Protein 1AIR (pdb70)

Radius of gyration: 19.48 Å; Cα contacts (8 Å, |Δi|>4): 1116; chains: 1; bounding box: 58×46×43 Å

CATH classification: 2.160.20.10

Organism: Dickeya chrysanthemi (NCBI:txid556)

B-factor: mean 21.38, std 13.11, range [2.0, 148.05]

Nearest PDB structures (foldseek):
  1o8f-assembly1_A  TM=1.002E+00  e=3.120E-57  Dickeya chrysanthemi
  2ewe-assembly1_A  TM=1.000E+00  e=2.600E-56  Dickeya chrysanthemi
  2qx3-assembly2_B  TM=9.113E-01  e=4.179E-24  Xanthomonas campestris pv. campestris
  7xks-assembly1_A  TM=8.767E-01  e=2.267E-16  Shouchella clausii
  3vmw-assembly1_A  TM=7.782E-01  e=3.990E-16  Bacillus sp. N16-5

Sequence (352 aa):
ATDTGGYAATAGGNVTGAVSKTATSMQDIVNIIDAARLDANGKKVKGGAYPLVITYTGNEDSLINAAAANICGQWSKDPRGVEIKEFTKGITIIGANGSSANFGIWIKKSSDVVVQNMRIGYLPGGAKDGDMIRVDDSPNVWVDHNELFAANHECDGTPDNDTTFESAVDIKGASNTVTVSYNYIHGVKKVGLDGSSSSDTGRNITYHHNYYNDVNARLPLQRGGLVHAYNNLYTNITGSGLNVRQNGQALIENNWFEKAINPVTSRYDGKNFGTWVLKGNNITKPADFSTYSITWTADTKPYVNADSWTSTGTFPTVAYNYSPVSAQCVKDKLPGYAGVGKNLATLTSTAC

Secondary structure (DSSP, 8-state):
--B-SSS-B--TT-STT-EEEEESSHHHHHHHHHHTTB-TTS-B-TB-SS-EEEEE----HHHHHHHHTSGGGSTTSPP-EEEEESB-S-EEEEEPTT--BSSEEEEES--SEEEES-EEES-S-GGGT--SEEEES--SEEEES-EEE--S---TT-GGG--SS--SEEEESS--EEEEES-EEEEEEE--EESSSTT----EEEEES-EEEEEEE-S-EEESSEEEEES-EEEEESS-SEEEETT-EEEEES-EEEEEESSEEE-SSSSS--EEEEES-S--STHHHHHHTEE----SS--EE-TT----S------S---PPPHHHHHHHGGGTSSSSSTT----GGG-

Structure (mmCIF, N/CA/C/O backbone):
data_1AIR
#
_entry.id   1AIR
#
_cell.length_a   72.000
_cell.length_b   83.000
_cell.length_c   95.000
_cell.angle_alpha   90.00
_cell.angle_beta   90.00
_cell.angle_gamma   90.00
#
_symmetry.space_group_name_H-M   'P 21 21 21'
#
loop_
_entity.id
_entity.type
_entity.pdbx_description
1 polymer 'PECTATE LYASE C'
2 non-polymer 'SULFATE ION'
3 water water
#
loop_
_atom_site.group_PDB
_atom_site.id
_atom_site.type_symbol
_atom_site.label_atom_id
_atom_site.label_alt_id
_atom_site.label_comp_id
_atom_site.label_asym_id
_atom_site.label_entity_id
_atom_site.label_seq_id
_atom_site.pdbx_PDB_ins_code
_atom_site.Cartn_x
_atom_site.Cartn_y
_atom_site.Cartn_z
_atom_site.occupancy
_atom_site.B_iso_or_equiv
_atom_site.auth_seq_id
_atom_site.auth_comp_id
_atom_site.auth_asym_id
_atom_site.auth_atom_id
_atom_site.pdbx_PDB_model_num
ATOM 1 N N . ALA A 1 1 ? 19.978 42.327 -26.223 1.00 73.15 1 ALA A N 1
ATOM 2 C CA . ALA A 1 1 ? 18.826 42.331 -25.276 1.00 70.68 1 ALA A CA 1
ATOM 3 C C . ALA A 1 1 ? 19.265 41.657 -23.977 1.00 67.48 1 ALA A C 1
ATOM 4 O O . ALA A 1 1 ? 20.162 40.811 -23.989 1.00 70.13 1 ALA A O 1
ATOM 9 N N . THR A 1 2 ? 18.666 42.063 -22.865 1.00 59.81 2 THR A N 1
ATOM 10 C CA . THR A 1 2 ? 18.998 41.492 -21.571 1.00 53.15 2 THR A CA 1
ATOM 11 C C . THR A 1 2 ? 17.886 40.571 -21.072 1.00 49.62 2 THR A C 1
ATOM 12 O O . THR A 1 2 ? 17.971 40.016 -19.977 1.00 49.24 2 THR A O 1
ATOM 18 N N . ASP A 1 3 ? 16.845 40.406 -21.881 1.00 46.65 3 ASP A N 1
ATOM 19 C CA . ASP A 1 3 ? 15.722 39.566 -21.506 1.00 41.86 3 ASP A CA 1
ATOM 20 C C . ASP A 1 3 ? 16.055 38.082 -21.598 1.00 34.91 3 ASP A C 1
ATOM 21 O O . ASP A 1 3 ? 16.378 37.560 -22.662 1.00 33.93 3 ASP A O 1
ATOM 27 N N . THR A 1 4 ? 15.936 37.403 -20.468 1.00 26.97 4 THR A N 1
ATOM 28 C CA . THR A 1 4 ? 16.215 35.986 -20.400 1.00 21.71 4 THR A CA 1
ATOM 29 C C . THR A 1 4 ? 14.942 35.182 -20.147 1.00 21.13 4 THR A C 1
ATOM 30 O O . THR A 1 4 ? 14.971 33.961 -20.182 1.00 22.17 4 THR A O 1
ATOM 36 N N . GLY A 1 5 ? 13.824 35.872 -19.923 1.00 21.40 5 GLY A N 1
ATOM 37 C CA . GLY A 1 5 ? 12.565 35.204 -19.631 1.00 16.48 5 GLY A CA 1
ATOM 38 C C . GLY A 1 5 ? 12.509 34.871 -18.145 1.00 19.27 5 GLY A C 1
ATOM 39 O O . GLY A 1 5 ? 11.664 34.098 -17.694 1.00 17.70 5 GLY A O 1
ATOM 41 N N . GLY A 1 6 ? 13.400 35.485 -17.370 1.00 12.09 6 GLY A N 1
ATOM 42 C CA . GLY A 1 6 ? 13.444 35.213 -15.952 1.00 12.78 6 GLY A CA 1
ATOM 43 C C . GLY A 1 6 ? 14.103 36.351 -15.218 1.00 15.50 6 GLY A C 1
ATOM 44 O O . GLY A 1 6 ? 14.348 37.408 -15.806 1.00 18.36 6 GLY A O 1
ATOM 46 N N . TYR A 1 7 ? 14.397 36.137 -13.940 1.00 14.34 7 TYR A N 1
ATOM 47 C CA . TYR A 1 7 ? 15.008 37.161 -13.107 1.00 13.11 7 TYR A CA 1
ATOM 48 C C . TYR A 1 7 ? 16.357 37.687 -13.573 1.00 14.94 7 TYR A C 1
ATOM 49 O O . TYR A 1 7 ? 16.670 38.850 -13.329 1.00 18.21 7 TYR A O 1
ATOM 60 N N . ALA A 1 8 ? 17.175 36.847 -14.199 1.00 13.06 8 ALA A N 1
ATOM 61 C CA . ALA A 1 8 ? 18.467 37.309 -14.677 1.00 15.23 8 ALA A CA 1
ATOM 62 C C . ALA A 1 8 ? 18.286 38.235 -15.871 1.00 18.36 8 ALA A C 1
ATOM 63 O O . ALA A 1 8 ? 17.590 37.908 -16.828 1.00 19.57 8 ALA A O 1
ATOM 66 N N . ALA A 1 9 ? 18.902 39.403 -15.804 1.00 21.36 9 ALA A N 1
ATOM 67 C CA . ALA A 1 9 ? 18.842 40.359 -16.899 1.00 23.70 9 ALA A CA 1
ATOM 68 C C . ALA A 1 9 ? 20.276 40.542 -17.391 1.00 23.76 9 ALA A C 1
ATOM 69 O O . ALA A 1 9 ? 21.020 41.366 -16.850 1.00 22.87 9 ALA A O 1
ATOM 72 N N . THR A 1 10 ? 20.666 39.790 -18.418 1.00 22.75 10 THR A N 1
ATOM 73 C CA . THR A 1 10 ? 22.027 39.887 -18.913 1.00 20.82 10 THR A CA 1
ATOM 74 C C . THR A 1 10 ? 22.197 39.482 -20.362 1.00 20.06 10 THR A C 1
ATOM 75 O O . THR A 1 10 ? 21.403 38.724 -20.914 1.00 25.01 10 THR A O 1
ATOM 81 N N . ALA A 1 11 ? 23.214 40.054 -20.986 1.00 17.88 11 ALA A N 1
ATOM 82 C CA . ALA A 1 11 ? 23.569 39.729 -22.360 1.00 20.42 11 ALA A CA 1
ATOM 83 C C . ALA A 1 11 ? 24.930 39.019 -22.306 1.00 19.74 11 ALA A C 1
ATOM 84 O O . ALA A 1 11 ? 25.487 38.625 -23.332 1.00 21.66 11 ALA A O 1
ATOM 87 N N . GLY A 1 12 ? 25.461 38.862 -21.097 1.00 20.25 12 GLY A N 1
ATOM 88 C CA . GLY A 1 12 ? 26.738 38.199 -20.929 1.00 22.56 12 GLY A CA 1
ATOM 89 C C . GLY A 1 12 ? 27.840 38.963 -21.620 1.00 21.71 12 GLY A C 1
ATOM 90 O O . GLY A 1 12 ? 28.045 40.136 -21.331 1.00 20.27 12 GLY A O 1
ATOM 92 N N . GLY A 1 13 ? 28.522 38.306 -22.549 1.00 21.70 13 GLY A N 1
ATOM 93 C CA . GLY A 1 13 ? 29.603 38.946 -23.268 1.00 25.06 13 GLY A CA 1
ATOM 94 C C . GLY A 1 13 ? 29.199 39.562 -24.593 1.00 29.67 13 GLY A C 1
ATOM 95 O O . GLY A 1 13 ? 30.047 40.143 -25.275 1.00 27.58 13 GLY A O 1
ATOM 97 N N . ASN A 1 14 ? 27.929 39.423 -24.979 1.00 30.95 14 ASN A N 1
ATOM 98 C CA . ASN A 1 14 ? 27.451 39.997 -26.242 1.00 35.69 14 ASN A CA 1
ATOM 99 C C . ASN A 1 14 ? 27.113 41.458 -26.065 1.00 35.53 14 ASN A C 1
ATOM 100 O O . ASN A 1 14 ? 25.953 41.865 -26.156 1.00 38.72 14 ASN A O 1
ATOM 108 N N . VAL A 1 15 ? 28.142 42.241 -25.778 1.00 35.99 15 VAL A N 1
ATOM 109 C CA . VAL A 1 15 ? 27.989 43.662 -25.564 1.00 34.80 15 VAL A CA 1
ATOM 110 C C . VAL A 1 15 ? 28.916 44.417 -26.510 1.00 38.69 15 VAL A C 1
ATOM 111 O O . VAL A 1 15 ? 29.529 43.825 -27.406 1.00 33.22 15 VAL A O 1
ATOM 116 N N . THR A 1 16 ? 28.967 45.733 -26.338 1.00 42.84 16 THR A N 1
ATOM 117 C CA . THR A 1 16 ? 29.816 46.596 -27.148 1.00 47.65 16 THR A CA 1
ATOM 118 C C . THR A 1 16 ? 31.283 46.414 -26.741 1.00 44.97 16 THR A C 1
ATOM 119 O O . THR A 1 16 ? 31.624 46.468 -25.554 1.00 46.23 16 THR A O 1
ATOM 125 N N . GLY A 1 17 ? 32.139 46.168 -27.725 1.00 41.03 17 GLY A N 1
ATOM 126 C CA . GLY A 1 17 ? 33.550 45.992 -27.441 1.00 37.59 17 GLY A CA 1
ATOM 127 C C . GLY A 1 17 ? 33.920 44.580 -27.051 1.00 36.02 17 GLY A C 1
ATOM 128 O O . GLY A 1 17 ? 35.024 44.341 -26.583 1.00 40.37 17 GLY A O 1
ATOM 130 N N . ALA A 1 18 ? 33.008 43.638 -27.251 1.00 32.43 18 ALA A N 1
ATOM 131 C CA . ALA A 1 18 ? 33.273 42.254 -26.901 1.00 29.12 18 ALA A CA 1
ATOM 132 C C . ALA A 1 18 ? 34.320 41.686 -27.831 1.00 30.33 18 ALA A C 1
ATOM 133 O O . ALA A 1 18 ? 34.370 42.037 -29.009 1.00 35.52 18 ALA A O 1
ATOM 136 N N . VAL A 1 19 ? 35.172 40.826 -27.295 1.00 28.00 19 VAL A N 1
ATOM 137 C CA . VAL A 1 19 ? 36.204 40.191 -28.086 1.00 23.21 19 VAL A CA 1
ATOM 138 C C . VAL A 1 19 ? 35.776 38.746 -28.185 1.00 23.47 19 VAL A C 1
ATOM 139 O O . VAL A 1 19 ? 35.440 38.134 -27.174 1.00 29.74 19 VAL A O 1
ATOM 144 N N . SER A 1 20 ? 35.735 38.215 -29.399 1.00 23.06 20 SER A N 1
ATOM 145 C CA . SER A 1 20 ? 35.352 36.825 -29.609 1.00 25.96 20 SER A CA 1
ATOM 146 C C . SER A 1 20 ? 36.601 35.977 -29.741 1.00 26.45 20 SER A C 1
ATOM 147 O O . SER A 1 20 ? 37.547 36.367 -30.426 1.00 29.97 20 SER A O 1
ATOM 152 N N . LYS A 1 21 ? 36.610 34.826 -29.084 1.00 23.80 21 LYS A N 1
ATOM 153 C CA . LYS A 1 21 ? 37.745 33.922 -29.154 1.00 21.60 21 LYS A CA 1
ATOM 154 C C . LYS A 1 21 ? 37.174 32.528 -29.319 1.00 22.44 21 LYS A C 1
ATOM 155 O O . LYS A 1 21 ? 36.019 32.289 -28.968 1.00 24.65 21 LYS A O 1
ATOM 165 N N . THR A 1 22 ? 37.968 31.621 -29.872 1.00 20.02 22 THR A N 1
ATOM 166 C CA . THR A 1 22 ? 37.549 30.240 -30.050 1.00 23.34 22 THR A CA 1
ATOM 167 C C . THR A 1 22 ? 38.396 29.363 -29.142 1.00 24.03 22 THR A C 1
ATOM 168 O O . THR A 1 22 ? 39.616 29.503 -29.095 1.00 28.69 22 THR A O 1
ATOM 174 N N . ALA A 1 23 ? 37.742 28.494 -28.388 1.00 21.37 23 ALA A N 1
ATOM 175 C CA . ALA A 1 23 ? 38.428 27.607 -27.476 1.00 21.53 23 ALA A CA 1
ATOM 176 C C . ALA A 1 23 ? 38.255 26.226 -28.046 1.00 21.70 23 ALA A C 1
ATOM 177 O O . ALA A 1 23 ? 37.147 25.853 -28.406 1.00 29.10 23 ALA A O 1
ATOM 180 N N . THR A 1 24 ? 39.340 25.472 -28.160 1.00 22.81 24 THR A N 1
ATOM 181 C CA . THR A 1 24 ? 39.267 24.113 -28.700 1.00 24.05 24 THR A CA 1
ATOM 182 C C . THR A 1 24 ? 39.422 23.080 -27.597 1.00 22.00 24 THR A C 1
ATOM 183 O O . THR A 1 24 ? 39.398 21.876 -27.851 1.00 26.11 24 THR A O 1
ATOM 189 N N . SER A 1 25 ? 39.603 23.554 -26.372 1.00 19.57 25 SER A N 1
ATOM 190 C CA . SER A 1 25 ? 39.780 22.659 -25.252 1.00 18.84 25 SER A CA 1
ATOM 191 C C . SER A 1 25 ? 39.518 23.416 -23.961 1.00 19.26 25 SER A C 1
ATOM 192 O O . SER A 1 25 ? 39.397 24.648 -23.960 1.00 20.21 25 SER A O 1
ATOM 197 N N . MET A 1 26 ? 39.472 22.678 -22.858 1.00 15.19 26 MET A N 1
ATOM 198 C CA . MET A 1 26 ? 39.242 23.269 -21.561 1.00 16.47 26 MET A CA 1
ATOM 199 C C . MET A 1 26 ? 40.370 24.251 -21.262 1.00 19.99 26 MET A C 1
ATOM 200 O O . MET A 1 26 ? 40.128 25.381 -20.813 1.00 23.78 26 MET A O 1
ATOM 206 N N . GLN A 1 27 ? 41.600 23.849 -21.574 1.00 22.67 27 GLN A N 1
ATOM 207 C CA . GLN A 1 27 ? 42.756 24.707 -21.312 1.00 22.28 27 GLN A CA 1
ATOM 208 C C . GLN A 1 27 ? 42.706 26.029 -22.072 1.00 15.82 27 GLN A C 1
ATOM 209 O O . GLN A 1 27 ? 43.082 27.067 -21.540 1.00 14.92 27 GLN A O 1
ATOM 218 N N . ASP A 1 28 ? 42.229 25.991 -23.311 1.00 15.22 28 ASP A N 1
ATOM 219 C CA . ASP A 1 28 ? 42.103 27.204 -24.098 1.00 17.03 28 ASP A CA 1
ATOM 220 C C . ASP A 1 28 ? 41.182 28.167 -23.378 1.00 18.08 28 ASP A C 1
ATOM 221 O O . ASP A 1 28 ? 41.486 29.352 -23.296 1.00 18.74 28 ASP A O 1
ATOM 227 N N . ILE A 1 29 ? 40.084 27.654 -22.819 1.00 15.91 29 ILE A N 1
ATOM 228 C CA . ILE A 1 29 ? 39.132 28.510 -22.105 1.00 17.91 29 ILE A CA 1
ATOM 229 C C . ILE A 1 29 ? 39.816 29.172 -20.923 1.00 16.86 29 ILE A C 1
ATOM 230 O O . ILE A 1 29 ? 39.619 30.363 -20.672 1.00 15.98 29 ILE A O 1
ATOM 236 N N . VAL A 1 30 ? 40.610 28.391 -20.194 1.00 17.19 30 VAL A N 1
ATOM 237 C CA . VAL A 1 30 ? 41.329 28.919 -19.040 1.00 15.42 30 VAL A CA 1
ATOM 238 C C . VAL A 1 30 ? 42.264 30.038 -19.473 1.00 17.03 30 VAL A C 1
ATOM 239 O O . VAL A 1 30 ? 42.272 31.117 -18.879 1.00 17.59 30 VAL A O 1
ATOM 244 N N . ASN A 1 31 ? 43.021 29.792 -20.536 1.00 18.50 31 ASN A N 1
ATOM 245 C CA . ASN A 1 31 ? 43.977 30.778 -21.033 1.00 21.78 31 ASN A CA 1
ATOM 246 C C . ASN A 1 31 ? 43.304 32.037 -21.574 1.00 20.90 31 ASN A C 1
ATOM 247 O O . ASN A 1 31 ? 43.776 33.153 -21.330 1.00 20.59 31 ASN A O 1
ATOM 255 N N . ILE A 1 32 ? 42.188 31.861 -22.277 1.00 18.96 32 ILE A N 1
ATOM 256 C CA . ILE A 1 32 ? 41.446 32.992 -22.840 1.00 20.22 32 ILE A CA 1
ATOM 257 C C . ILE A 1 32 ? 40.956 33.958 -21.757 1.00 17.67 32 ILE A C 1
ATOM 258 O O . ILE A 1 32 ? 41.127 35.169 -21.871 1.00 19.30 32 ILE A O 1
ATOM 264 N N . ILE A 1 33 ? 40.385 33.411 -20.690 1.00 20.57 33 ILE A N 1
ATOM 265 C CA . ILE A 1 33 ? 39.884 34.221 -19.580 1.00 20.53 33 ILE A C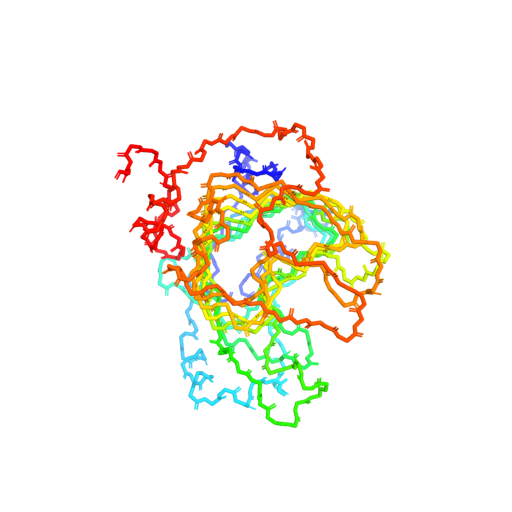A 1
ATOM 266 C C . ILE A 1 33 ? 41.034 34.940 -18.875 1.00 22.39 33 ILE A C 1
ATOM 267 O O . ILE A 1 33 ? 40.902 36.098 -18.474 1.00 23.67 33 ILE A O 1
ATOM 273 N N . ASP A 1 34 ? 42.158 34.250 -18.718 1.00 23.39 34 ASP A N 1
ATOM 274 C CA . ASP A 1 34 ? 43.326 34.841 -18.076 1.00 26.19 34 ASP A CA 1
ATOM 275 C C . ASP A 1 34 ? 43.800 36.057 -18.868 1.00 23.54 34 ASP A C 1
ATOM 276 O O . ASP A 1 34 ? 44.027 37.138 -18.315 1.00 22.09 34 ASP A O 1
ATOM 282 N N . ALA A 1 35 ? 43.935 35.874 -20.172 1.00 16.97 35 ALA A N 1
ATOM 283 C CA . ALA A 1 35 ? 44.370 36.952 -21.027 1.00 20.19 35 ALA A CA 1
ATOM 284 C C . ALA A 1 35 ? 43.376 38.106 -20.969 1.00 22.32 35 ALA A C 1
ATOM 285 O O . ALA A 1 35 ? 43.779 39.270 -20.966 1.00 25.75 35 ALA A O 1
ATOM 288 N N . ALA A 1 36 ? 42.087 37.784 -20.840 1.00 22.08 36 ALA A N 1
ATOM 289 C CA . ALA A 1 36 ? 41.034 38.800 -20.811 1.00 15.63 36 ALA A CA 1
ATOM 290 C C . ALA A 1 36 ? 41.076 39.693 -19.588 1.00 16.16 36 ALA A C 1
ATOM 291 O O . ALA A 1 36 ? 40.274 40.614 -19.450 1.00 18.50 36 ALA A O 1
ATOM 294 N N . ARG A 1 37 ? 42.023 39.445 -18.701 1.00 16.31 37 ARG A N 1
ATOM 295 C CA . ARG A 1 37 ? 42.146 40.259 -17.508 1.00 20.41 37 ARG A CA 1
ATOM 296 C C . ARG A 1 37 ? 43.195 41.351 -17.664 1.00 22.30 37 ARG A C 1
ATOM 297 O O . ARG A 1 37 ? 43.261 42.267 -16.844 1.00 25.14 37 ARG A O 1
ATOM 311 N N . LEU A 1 38 ? 43.974 41.284 -18.736 1.00 21.89 38 LEU A N 1
ATOM 312 C CA . LEU A 1 38 ? 45.057 42.238 -18.964 1.00 22.31 38 LEU A CA 1
ATOM 313 C C . LEU A 1 38 ? 44.722 43.438 -19.844 1.00 20.56 38 LEU A C 1
ATOM 314 O O . LEU A 1 38 ? 44.171 43.279 -20.934 1.00 21.85 38 LEU A O 1
ATOM 320 N N . ASP A 1 39 ? 45.076 44.636 -19.385 1.00 20.04 39 ASP A N 1
ATOM 321 C CA . ASP A 1 39 ? 44.827 45.833 -20.168 1.00 20.47 39 ASP A CA 1
ATOM 322 C C . ASP A 1 39 ? 45.868 45.967 -21.287 1.00 24.35 39 ASP A C 1
ATOM 323 O O . ASP A 1 39 ? 46.715 45.088 -21.446 1.00 24.61 39 ASP A O 1
ATOM 329 N N . ALA A 1 40 ? 45.851 47.082 -22.017 1.00 24.07 40 ALA A N 1
ATOM 330 C CA . ALA A 1 40 ? 46.800 47.285 -23.112 1.00 24.83 40 ALA A CA 1
ATOM 331 C C . ALA A 1 40 ? 48.265 47.238 -22.674 1.00 26.70 40 ALA A C 1
ATOM 332 O O . ALA A 1 40 ? 49.113 46.800 -23.432 1.00 30.83 40 ALA A O 1
ATOM 335 N N . ASN A 1 41 ? 48.551 47.621 -21.435 1.00 29.49 41 ASN A N 1
ATOM 336 C CA . ASN A 1 41 ? 49.926 47.616 -20.939 1.00 31.45 41 ASN A CA 1
ATOM 337 C C . ASN A 1 41 ? 50.330 46.340 -20.194 1.00 33.61 41 ASN A C 1
ATOM 338 O O . ASN A 1 41 ? 51.346 46.323 -19.497 1.00 35.65 41 ASN A O 1
ATOM 346 N N . GLY A 1 42 ? 49.533 45.283 -20.313 1.00 32.91 42 GLY A N 1
ATOM 347 C CA . GLY A 1 42 ? 49.858 44.041 -19.633 1.00 29.60 42 GLY A CA 1
ATOM 348 C C . GLY A 1 42 ? 49.567 44.022 -18.136 1.00 29.73 42 GLY A C 1
ATOM 349 O O . GLY A 1 42 ? 50.000 43.116 -17.436 1.00 31.27 42 GLY A O 1
ATOM 351 N N . LYS A 1 43 ? 48.900 45.048 -17.625 1.00 27.87 43 LYS A N 1
ATOM 352 C CA . LYS A 1 43 ? 48.539 45.079 -16.215 1.00 30.98 43 LYS A CA 1
ATOM 353 C C . LYS A 1 43 ? 47.177 44.402 -16.086 1.00 31.28 43 LYS A C 1
ATOM 354 O O . LYS A 1 43 ? 46.381 44.426 -17.027 1.00 29.03 43 LYS A O 1
ATOM 364 N N . LYS A 1 44 ? 46.912 43.787 -14.937 1.00 33.27 44 LYS A N 1
ATOM 365 C CA . LYS A 1 44 ? 45.628 43.128 -14.714 1.00 32.83 44 LYS A CA 1
ATOM 366 C C . LYS A 1 44 ? 44.576 44.144 -14.316 1.00 29.85 44 LYS A C 1
ATOM 367 O O . LYS A 1 44 ? 44.867 45.103 -13.608 1.00 30.70 44 LYS A O 1
ATOM 377 N N . VAL A 1 45 ? 43.362 43.947 -14.813 1.00 27.90 45 VAL A N 1
ATOM 378 C CA . VAL A 1 45 ? 42.241 44.832 -14.529 1.00 24.35 45 VAL A CA 1
ATOM 379 C C . VAL A 1 45 ? 41.256 44.047 -13.671 1.00 23.81 45 VAL A C 1
ATOM 380 O O . VAL A 1 45 ? 40.873 42.921 -14.013 1.00 21.15 45 VAL A O 1
ATOM 385 N N . LYS A 1 46 ? 40.909 44.602 -12.519 1.00 26.43 46 LYS A N 1
ATOM 386 C CA . LYS A 1 46 ? 39.975 43.938 -11.622 1.00 32.51 46 LYS A CA 1
ATOM 387 C C . LYS A 1 46 ? 38.609 43.749 -12.305 1.00 29.27 46 LYS A C 1
ATOM 388 O O . LYS A 1 46 ? 38.020 44.710 -12.815 1.00 28.91 46 LYS A O 1
ATOM 398 N N . GLY A 1 47 ? 38.124 42.509 -12.312 1.00 24.50 47 GLY A N 1
ATOM 399 C CA . GLY A 1 47 ? 36.847 42.206 -12.927 1.00 17.41 47 GLY A CA 1
ATOM 400 C C . GLY A 1 47 ? 36.980 41.895 -14.400 1.00 17.24 47 GLY A C 1
ATOM 401 O O . GLY A 1 47 ? 35.999 41.518 -15.034 1.00 19.18 47 GLY A O 1
ATOM 403 N N . GLY A 1 48 ? 38.189 42.013 -14.946 1.00 15.38 48 GLY A N 1
ATOM 404 C CA . GLY A 1 48 ? 38.398 41.747 -16.363 1.00 13.47 48 GLY A CA 1
ATOM 405 C C . GLY A 1 48 ? 38.658 43.038 -17.119 1.00 16.41 48 GLY A C 1
ATOM 406 O O . GLY A 1 48 ? 38.205 44.104 -16.705 1.00 17.42 48 GLY A O 1
ATOM 408 N N . ALA A 1 49 ? 39.422 42.962 -18.203 1.00 16.80 49 ALA A N 1
ATOM 409 C CA . ALA A 1 49 ? 39.740 44.146 -18.988 1.00 17.15 49 ALA A CA 1
ATOM 410 C C . ALA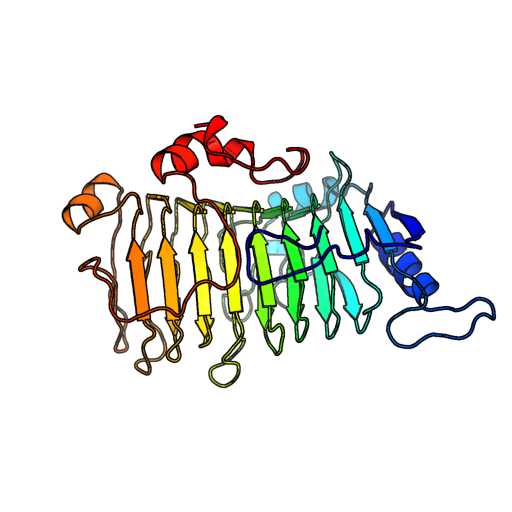 A 1 49 ? 38.708 44.409 -20.078 1.00 20.62 49 ALA A C 1
ATOM 411 O O . ALA A 1 49 ? 38.410 45.565 -20.387 1.00 21.38 49 ALA A O 1
ATOM 414 N N . TYR A 1 50 ? 38.155 43.344 -20.654 1.00 22.35 50 TYR A N 1
ATOM 415 C CA . TYR A 1 50 ? 37.162 43.471 -21.731 1.00 24.18 50 TYR A CA 1
ATOM 416 C C . TYR A 1 50 ? 36.130 42.319 -21.732 1.00 24.53 50 TYR A C 1
ATOM 417 O O . TYR A 1 50 ? 36.361 41.268 -21.118 1.00 21.07 50 TYR A O 1
ATOM 428 N N . PRO A 1 51 ? 34.964 42.524 -22.385 1.00 24.64 51 PRO A N 1
ATOM 429 C CA . PRO A 1 51 ? 33.912 41.499 -22.451 1.00 19.83 51 PRO A CA 1
ATOM 430 C C . PRO A 1 51 ? 34.343 40.389 -23.392 1.00 19.94 51 PRO A C 1
ATOM 431 O O . PRO A 1 51 ? 35.074 40.638 -24.357 1.00 22.09 51 PRO A O 1
ATOM 435 N N . LEU A 1 52 ? 33.841 39.181 -23.162 1.00 19.54 52 LEU A N 1
ATOM 436 C CA . LEU A 1 52 ? 34.234 38.035 -23.983 1.00 20.01 52 LEU A CA 1
ATOM 437 C C . LEU A 1 52 ? 33.104 37.162 -24.488 1.00 16.52 52 LEU A C 1
ATOM 438 O O . LEU A 1 52 ? 32.110 36.966 -23.795 1.00 22.32 52 LEU A O 1
ATOM 444 N N . VAL A 1 53 ? 33.298 36.588 -25.670 1.00 15.72 53 VAL A N 1
ATOM 445 C CA . VAL A 1 53 ? 32.361 35.641 -26.236 1.00 13.70 53 VAL A CA 1
ATOM 446 C C . VAL A 1 53 ? 33.253 34.506 -26.659 1.00 15.85 53 VAL A C 1
ATOM 447 O O . VAL A 1 53 ? 33.955 34.590 -27.663 1.00 21.15 53 VAL A O 1
ATOM 452 N N . ILE A 1 54 ? 33.273 33.463 -25.846 1.00 17.24 54 ILE A N 1
ATOM 453 C CA . ILE A 1 54 ? 34.093 32.301 -26.114 1.00 15.80 54 ILE A CA 1
ATOM 454 C C . ILE A 1 54 ? 33.290 31.196 -26.758 1.00 15.65 54 ILE A C 1
ATOM 455 O O . ILE A 1 54 ? 32.346 30.692 -26.164 1.00 20.29 54 ILE A O 1
ATOM 461 N N . THR A 1 55 ? 33.638 30.842 -27.983 1.00 13.14 55 THR A N 1
ATOM 462 C CA . THR A 1 55 ? 32.962 29.763 -28.660 1.00 14.02 55 THR A CA 1
ATOM 463 C C . THR A 1 55 ? 33.814 28.521 -28.416 1.00 18.31 55 THR A C 1
ATOM 464 O O . THR A 1 55 ? 34.992 28.495 -28.757 1.00 19.97 55 THR A O 1
ATOM 470 N N . TYR A 1 56 ? 33.235 27.522 -27.769 1.00 16.76 56 TYR A N 1
ATOM 471 C CA . TYR A 1 56 ? 33.945 26.296 -27.464 1.00 17.56 56 TYR A CA 1
ATOM 472 C C . TYR A 1 56 ? 33.681 25.241 -28.527 1.00 19.25 56 TYR A C 1
ATOM 473 O O . TYR A 1 56 ? 32.566 24.731 -28.653 1.00 21.30 56 TYR A O 1
ATOM 484 N N . THR A 1 57 ? 34.722 24.879 -29.264 1.00 19.07 57 THR A N 1
ATOM 485 C CA . THR A 1 57 ? 34.592 23.890 -30.326 1.00 19.49 57 THR A CA 1
ATOM 486 C C . THR A 1 57 ? 35.125 22.522 -29.948 1.00 18.30 57 THR A C 1
ATOM 487 O O . THR A 1 57 ? 35.110 21.608 -30.760 1.00 21.61 57 THR A O 1
ATOM 493 N N . GLY A 1 58 ? 35.594 22.373 -28.718 1.00 17.02 58 GLY A N 1
ATOM 494 C CA . GLY A 1 58 ? 36.129 21.087 -28.305 1.00 17.60 58 GLY A CA 1
ATOM 495 C C . GLY A 1 58 ? 35.120 19.957 -28.250 1.00 19.50 58 GLY A C 1
ATOM 496 O O . GLY A 1 58 ? 33.916 20.182 -28.181 1.00 23.19 58 GLY A O 1
ATOM 498 N N . ASN A 1 59 ? 35.614 18.727 -28.256 1.00 20.83 59 ASN A N 1
ATOM 499 C CA . ASN A 1 59 ? 34.755 17.556 -28.183 1.00 19.18 59 ASN A CA 1
ATOM 500 C C . ASN A 1 59 ? 35.437 16.504 -27.333 1.00 18.32 59 ASN A C 1
ATOM 501 O O . ASN A 1 59 ? 36.557 16.102 -27.624 1.00 23.16 59 ASN A O 1
ATOM 509 N N . GLU A 1 60 ? 34.757 16.048 -26.289 1.00 16.12 60 GLU A N 1
ATOM 510 C CA . GLU A 1 60 ? 35.311 15.048 -25.392 1.00 12.31 60 GLU A CA 1
ATOM 511 C C . GLU A 1 60 ? 34.424 13.822 -25.273 1.00 14.61 60 GLU A C 1
ATOM 512 O O . GLU A 1 60 ? 34.352 13.180 -24.219 1.00 17.96 60 GLU A O 1
ATOM 519 N N . ASP A 1 61 ? 33.785 13.466 -26.379 1.00 15.51 61 ASP A N 1
ATOM 520 C CA . ASP A 1 61 ? 32.908 12.314 -26.408 1.00 16.25 61 ASP A CA 1
ATOM 521 C C . ASP A 1 61 ? 33.605 11.058 -25.945 1.00 17.96 61 ASP A C 1
ATOM 522 O O . ASP A 1 61 ? 32.990 10.215 -25.305 1.00 22.26 61 ASP A O 1
ATOM 528 N N . SER A 1 62 ? 34.885 10.919 -26.269 1.00 20.07 62 SER A N 1
ATOM 529 C CA . SER A 1 62 ? 35.643 9.734 -25.863 1.00 22.45 62 SER A CA 1
ATOM 530 C C . SER A 1 62 ? 35.637 9.551 -24.344 1.00 20.24 62 SER A C 1
ATOM 531 O O . SER A 1 62 ? 35.475 8.435 -23.831 1.00 24.72 62 SER A O 1
ATOM 536 N N . LEU A 1 63 ? 35.810 10.662 -23.635 1.00 18.66 63 LEU A N 1
ATOM 537 C CA . LEU A 1 63 ? 35.819 10.680 -22.175 1.00 16.55 63 LEU A CA 1
ATOM 538 C C . LEU A 1 63 ? 34.416 10.336 -21.652 1.00 15.23 63 LEU A C 1
ATOM 539 O O . LEU A 1 63 ? 34.239 9.436 -20.829 1.00 14.31 63 LEU A O 1
ATOM 545 N N . ILE A 1 64 ? 33.415 11.000 -22.216 1.00 14.56 64 ILE A N 1
ATOM 546 C CA . ILE A 1 64 ? 32.027 10.782 -21.833 1.00 12.66 64 ILE A CA 1
ATOM 547 C C . ILE A 1 64 ? 31.605 9.334 -22.071 1.00 9.91 64 ILE A C 1
ATOM 548 O O . ILE A 1 64 ? 31.078 8.694 -21.170 1.00 16.50 64 ILE A O 1
ATOM 554 N N . ASN A 1 65 ? 31.913 8.796 -23.247 1.00 11.93 65 ASN A N 1
ATOM 555 C CA . ASN A 1 65 ? 31.546 7.420 -23.599 1.00 11.93 65 ASN A CA 1
ATOM 556 C C . ASN A 1 65 ? 32.272 6.395 -22.752 1.00 14.94 65 ASN A C 1
ATOM 557 O O . ASN A 1 65 ? 31.717 5.352 -22.415 1.00 16.66 65 ASN A O 1
ATOM 565 N N . ALA A 1 66 ? 33.519 6.680 -22.407 1.00 16.24 66 ALA A N 1
ATOM 566 C CA . ALA A 1 66 ? 34.271 5.752 -21.582 1.00 16.78 66 ALA A CA 1
ATOM 567 C C . ALA A 1 66 ? 33.619 5.734 -20.212 1.00 17.81 66 ALA A C 1
ATOM 568 O O . ALA A 1 66 ? 33.353 4.667 -19.654 1.00 17.62 66 ALA A O 1
ATOM 571 N N . ALA A 1 67 ? 33.327 6.929 -19.696 1.00 18.42 67 ALA A N 1
ATOM 572 C CA . ALA A 1 67 ? 32.693 7.092 -18.381 1.00 18.66 67 ALA A CA 1
ATOM 573 C C . ALA A 1 67 ? 31.318 6.421 -18.286 1.00 18.85 67 ALA A C 1
ATOM 574 O O . ALA A 1 67 ? 30.999 5.767 -17.284 1.00 22.33 67 ALA A O 1
ATOM 577 N N . ALA A 1 68 ? 30.509 6.582 -19.329 1.00 16.50 68 ALA A N 1
ATOM 578 C CA . ALA A 1 68 ? 29.176 5.983 -19.371 1.00 16.43 68 ALA A CA 1
ATOM 579 C C . ALA A 1 68 ? 29.233 4.464 -19.271 1.00 18.16 68 ALA A C 1
ATOM 580 O O . ALA A 1 68 ? 28.285 3.834 -18.793 1.00 21.53 68 ALA A O 1
ATOM 583 N N . ALA A 1 69 ? 30.345 3.881 -19.723 1.00 20.83 69 ALA A N 1
ATOM 584 C CA . ALA A 1 69 ? 30.542 2.431 -19.699 1.00 21.02 69 ALA A CA 1
ATOM 585 C C . ALA A 1 69 ? 31.103 1.931 -18.377 1.00 21.63 69 ALA A C 1
ATOM 586 O O . ALA A 1 69 ? 31.139 0.726 -18.140 1.00 27.03 69 ALA A O 1
ATOM 589 N N . ASN A 1 70 ? 31.572 2.857 -17.542 1.00 24.72 70 ASN A N 1
ATOM 590 C CA . ASN A 1 70 ? 32.120 2.537 -16.231 1.00 21.46 70 ASN A CA 1
ATOM 591 C C . ASN A 1 70 ? 31.743 3.663 -15.270 1.00 22.92 70 ASN A C 1
ATOM 592 O O . ASN A 1 70 ? 32.588 4.412 -14.772 1.00 21.11 70 ASN A O 1
ATOM 600 N N . ILE A 1 71 ? 30.448 3.747 -15.008 1.00 23.51 71 ILE A N 1
ATOM 601 C CA . ILE A 1 71 ? 29.840 4.749 -14.141 1.00 22.25 71 ILE A CA 1
ATOM 602 C C . ILE A 1 71 ? 30.456 4.872 -12.749 1.00 17.95 71 ILE A C 1
ATOM 603 O O . ILE A 1 71 ? 30.736 5.971 -12.276 1.00 17.89 71 ILE A O 1
ATOM 609 N N . CYS A 1 72 ? 30.712 3.742 -12.112 1.00 17.91 72 CYS A N 1
ATOM 610 C CA . CYS A 1 72 ? 31.255 3.746 -10.765 1.00 17.24 72 CYS A CA 1
ATOM 611 C C . CYS A 1 72 ? 32.744 4.045 -10.628 1.00 17.85 72 CYS A C 1
ATOM 612 O O . CYS A 1 72 ? 33.286 4.019 -9.525 1.00 19.22 72 CYS A O 1
ATOM 616 N N . GLY A 1 73 ? 33.409 4.353 -11.735 1.00 16.07 73 GLY A N 1
ATOM 617 C CA . GLY A 1 73 ? 34.819 4.669 -11.641 1.00 18.94 73 GLY A CA 1
ATOM 618 C C . GLY A 1 73 ? 35.066 6.160 -11.717 1.00 19.17 73 GLY A C 1
ATOM 619 O O . GLY A 1 73 ? 36.217 6.597 -11.694 1.00 19.41 73 GLY A O 1
ATOM 621 N N . GLN A 1 74 ? 33.994 6.947 -11.769 1.00 15.50 74 GLN A N 1
ATOM 622 C CA . GLN A 1 74 ? 34.122 8.392 -11.899 1.00 13.74 74 GLN A CA 1
ATOM 623 C C . GLN A 1 74 ? 34.319 9.200 -10.625 1.00 12.46 74 GLN A C 1
ATOM 624 O O . GLN A 1 74 ? 35.112 10.133 -10.605 1.00 14.08 74 GLN A O 1
ATOM 633 N N . TRP A 1 75 ? 33.590 8.860 -9.571 1.00 12.94 75 TRP A N 1
ATOM 634 C CA . TRP A 1 75 ? 33.651 9.619 -8.334 1.00 11.22 75 TRP A CA 1
ATOM 635 C C . TRP A 1 75 ? 35.021 9.811 -7.705 1.00 13.30 75 TRP A C 1
ATOM 636 O O . TRP A 1 75 ? 35.279 10.838 -7.088 1.00 16.39 75 TRP A O 1
ATOM 649 N N . SER A 1 76 ? 35.906 8.843 -7.878 1.00 16.42 76 SER A N 1
ATOM 650 C CA . SER A 1 76 ? 37.239 8.919 -7.293 1.00 17.70 76 SER A CA 1
ATOM 651 C C . SER A 1 76 ? 38.302 9.642 -8.130 1.00 16.41 76 SER A C 1
ATOM 652 O O . SER A 1 76 ? 39.415 9.866 -7.651 1.00 22.12 76 SER A O 1
ATOM 657 N N . LYS A 1 77 ? 37.984 9.969 -9.379 1.00 15.90 77 LYS A N 1
ATOM 658 C CA . LYS A 1 77 ? 38.939 10.669 -10.243 1.00 14.00 77 LYS A CA 1
ATOM 659 C C . LYS A 1 77 ? 38.989 12.140 -9.872 1.00 14.58 77 LYS A C 1
ATOM 660 O O . LYS A 1 77 ? 38.150 12.626 -9.106 1.00 16.93 77 LYS A O 1
ATOM 670 N N . ASP A 1 78 ? 39.985 12.846 -10.387 1.00 13.08 78 ASP A N 1
ATOM 671 C CA . ASP A 1 78 ? 40.113 14.270 -10.110 1.00 12.01 78 ASP A CA 1
ATOM 672 C C . ASP A 1 78 ? 38.964 15.020 -10.782 1.00 15.06 78 ASP A C 1
ATOM 673 O O . ASP A 1 78 ? 38.549 14.659 -11.894 1.00 12.79 78 ASP A O 1
ATOM 679 N N . PRO A 1 79 ? 38.400 16.036 -10.102 1.00 15.57 79 PRO A N 1
ATOM 680 C CA . PRO A 1 79 ? 37.312 16.785 -10.733 1.00 12.59 79 PRO A CA 1
ATOM 681 C C . PRO A 1 79 ? 37.960 17.645 -11.811 1.00 16.65 79 PRO A C 1
ATOM 682 O O . PRO A 1 79 ? 39.166 17.904 -11.743 1.00 18.15 79 PRO A O 1
ATOM 686 N N . ARG A 1 80 ? 37.185 18.043 -12.817 1.00 13.66 80 ARG A N 1
ATOM 687 C CA . ARG A 1 80 ? 37.672 18.880 -13.908 1.00 14.34 80 ARG A CA 1
ATOM 688 C C . ARG A 1 80 ? 36.679 19.999 -14.118 1.00 14.06 80 ARG A C 1
ATOM 689 O O . ARG A 1 80 ? 35.490 19.743 -14.311 1.00 17.16 80 ARG A O 1
ATOM 703 N N . GLY A 1 81 ? 37.163 21.233 -14.119 1.00 11.57 81 GLY A N 1
ATOM 704 C CA . GLY A 1 81 ? 36.280 22.354 -14.332 1.00 13.66 81 GLY A CA 1
ATOM 705 C C . GLY A 1 81 ? 36.997 23.660 -14.582 1.00 15.15 81 GLY A C 1
ATOM 706 O O . GLY A 1 81 ? 38.143 23.837 -14.186 1.00 16.33 81 GLY A O 1
ATOM 708 N N . VAL A 1 82 ? 36.320 24.558 -15.284 1.00 14.85 82 VAL A N 1
ATOM 709 C CA . VAL A 1 82 ? 36.837 25.882 -15.589 1.00 15.42 82 VAL A CA 1
ATOM 710 C C . VAL A 1 82 ? 36.230 26.793 -14.533 1.00 17.78 82 VAL A C 1
ATOM 711 O O . VAL A 1 82 ? 35.023 26.781 -14.317 1.00 19.59 82 VAL A O 1
ATOM 716 N N . GLU A 1 83 ? 37.074 27.539 -13.838 1.00 16.4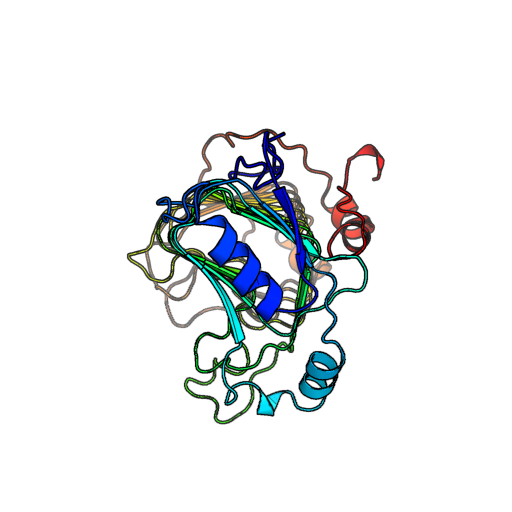2 83 GLU A N 1
ATOM 717 C CA . GLU A 1 83 ? 36.611 28.438 -12.806 1.00 18.27 83 GLU A CA 1
ATOM 718 C C . GLU A 1 83 ? 36.529 29.838 -13.380 1.00 19.52 83 GLU A C 1
ATOM 719 O O . GLU A 1 83 ? 37.477 30.292 -14.021 1.00 23.41 83 GLU A O 1
ATOM 726 N N . ILE A 1 84 ? 35.372 30.481 -13.248 1.00 16.17 84 ILE A N 1
ATOM 727 C CA . ILE A 1 84 ? 35.193 31.844 -13.731 1.00 17.41 84 ILE A CA 1
ATOM 728 C C . ILE A 1 84 ? 35.006 32.641 -12.455 1.00 18.85 84 ILE A C 1
ATOM 729 O O . ILE A 1 84 ? 33.890 32.814 -11.962 1.00 19.85 84 ILE A O 1
ATOM 735 N N . LYS A 1 85 ? 36.123 33.108 -11.920 1.00 18.24 85 LYS A N 1
ATOM 736 C CA . LYS A 1 85 ? 36.147 33.832 -10.665 1.00 20.56 85 LYS A CA 1
ATOM 737 C C . LYS A 1 85 ? 36.384 35.331 -10.832 1.00 20.72 85 LYS A C 1
ATOM 738 O O . LYS A 1 85 ? 37.303 35.758 -11.523 1.00 21.16 85 LYS A O 1
ATOM 748 N N . GLU A 1 86 ? 35.538 36.126 -10.193 1.00 19.00 86 GLU A N 1
ATOM 749 C CA . GLU A 1 86 ? 35.634 37.574 -10.236 1.00 20.70 86 GLU A CA 1
ATOM 750 C C . GLU A 1 86 ? 35.830 38.205 -11.612 1.00 18.56 86 GLU A C 1
ATOM 751 O O . GLU A 1 86 ? 36.690 39.066 -11.820 1.00 17.96 86 GLU A O 1
ATOM 758 N N . PHE A 1 87 ? 35.018 37.762 -12.556 1.00 16.98 87 PHE A N 1
ATOM 759 C CA . PHE A 1 87 ? 35.056 38.320 -13.881 1.00 16.78 87 PHE A CA 1
ATOM 760 C C . PHE A 1 87 ? 33.681 38.966 -14.041 1.00 19.11 87 PHE A C 1
ATOM 761 O O . PHE A 1 87 ? 32.651 38.285 -14.045 1.00 18.03 87 PHE A O 1
ATOM 770 N N . THR A 1 88 ? 33.666 40.287 -14.144 1.00 18.11 88 THR A N 1
ATOM 771 C CA . THR A 1 88 ? 32.428 41.025 -14.227 1.00 17.05 88 THR A CA 1
ATOM 772 C C . THR A 1 88 ? 32.191 41.876 -15.477 1.00 21.21 88 THR A C 1
ATOM 773 O O . THR A 1 88 ? 31.186 42.578 -15.549 1.00 21.40 88 THR A O 1
ATOM 779 N N . LYS A 1 89 ? 33.097 41.839 -16.452 1.00 21.23 89 LYS A N 1
ATOM 780 C CA . LYS A 1 89 ? 32.916 42.633 -17.677 1.00 22.02 89 LYS A CA 1
ATOM 781 C C . LYS A 1 89 ? 31.837 42.058 -18.581 1.00 21.67 89 LYS A C 1
ATOM 782 O O . LYS A 1 89 ? 31.365 42.734 -19.496 1.00 26.51 89 LYS A O 1
ATOM 792 N N . GLY A 1 90 ? 31.484 40.798 -18.358 1.00 19.54 90 GLY A N 1
ATOM 793 C CA . GLY A 1 90 ? 30.470 40.168 -19.177 1.00 14.92 90 GLY A CA 1
ATOM 794 C C . GLY A 1 90 ? 31.125 39.064 -19.953 1.00 14.11 90 GLY A C 1
ATOM 795 O O . GLY A 1 90 ? 32.134 39.289 -20.624 1.00 14.18 90 GLY A O 1
ATOM 797 N N . ILE A 1 91 ? 30.547 37.875 -19.903 1.00 13.95 91 ILE A N 1
ATOM 798 C CA . ILE A 1 91 ? 31.144 36.757 -20.602 1.00 16.04 91 ILE A CA 1
ATOM 799 C C . ILE A 1 91 ? 30.092 35.733 -20.996 1.00 16.29 91 ILE A C 1
ATOM 800 O O . ILE A 1 91 ? 29.140 35.496 -20.258 1.00 16.11 91 ILE A O 1
ATOM 806 N N . THR A 1 92 ? 30.242 35.184 -22.194 1.00 15.50 92 THR A N 1
ATOM 807 C CA . THR A 1 92 ? 29.335 34.180 -22.712 1.00 15.02 92 THR A CA 1
ATOM 808 C C . THR A 1 92 ? 30.163 33.014 -23.205 1.00 18.70 92 THR A C 1
ATOM 809 O O . THR A 1 92 ? 31.154 33.226 -23.899 1.00 22.43 92 THR A O 1
ATOM 815 N N . ILE A 1 93 ? 29.789 31.796 -22.820 1.00 16.36 93 ILE A N 1
ATOM 816 C CA . ILE A 1 93 ? 30.470 30.604 -23.295 1.00 16.73 93 ILE A CA 1
ATOM 817 C C . ILE A 1 93 ? 29.410 29.827 -24.058 1.00 18.36 93 ILE A C 1
ATOM 818 O O . ILE A 1 93 ? 28.425 29.373 -23.479 1.00 18.44 93 ILE A O 1
ATOM 824 N N . ILE A 1 94 ? 29.589 29.748 -25.372 1.00 21.40 94 ILE A N 1
ATOM 825 C CA . ILE A 1 94 ? 28.649 29.080 -26.264 1.00 23.06 94 ILE A CA 1
ATOM 826 C C . ILE A 1 94 ? 29.377 27.903 -26.844 1.00 23.38 94 ILE A C 1
ATOM 827 O O . ILE A 1 94 ? 30.513 28.035 -27.294 1.00 24.92 94 ILE A O 1
ATOM 833 N N . GLY A 1 95 ? 28.740 26.747 -26.828 1.00 22.08 95 GLY A N 1
ATOM 834 C CA . GLY A 1 95 ? 29.371 25.591 -27.419 1.00 21.09 95 GLY A CA 1
ATOM 835 C C . GLY A 1 95 ? 29.001 25.584 -28.889 1.00 24.04 95 GLY A C 1
ATOM 836 O O . GLY A 1 95 ? 27.963 26.135 -29.280 1.00 21.67 95 GLY A O 1
ATOM 838 N N . ALA A 1 96 ? 29.874 25.031 -29.722 1.00 23.09 96 ALA A N 1
ATOM 839 C CA . ALA A 1 96 ? 29.589 24.942 -31.140 1.00 19.30 96 ALA A CA 1
ATOM 840 C C . ALA A 1 96 ? 28.764 23.681 -31.253 1.00 22.22 96 ALA A C 1
ATOM 841 O O . ALA A 1 96 ? 28.896 22.774 -30.421 1.00 21.92 96 ALA A O 1
ATOM 844 N N . ASN A 1 97 ? 27.917 23.599 -32.268 1.00 22.25 97 ASN A N 1
ATOM 845 C CA . ASN A 1 97 ? 27.113 22.400 -32.423 1.00 25.79 97 ASN A CA 1
ATOM 846 C C . ASN A 1 97 ? 28.091 21.253 -32.615 1.00 24.00 97 ASN A C 1
ATOM 847 O O . ASN A 1 97 ? 29.082 21.393 -33.329 1.00 28.80 97 ASN A O 1
ATOM 855 N N . GLY A 1 98 ? 27.885 20.175 -31.872 1.00 22.43 98 GLY A N 1
ATOM 856 C CA . GLY A 1 98 ? 28.764 19.029 -31.977 1.00 19.35 98 GLY A CA 1
ATOM 857 C C . GLY A 1 98 ? 29.851 19.005 -30.923 1.00 20.22 98 GLY A C 1
ATOM 858 O O . GLY A 1 98 ? 30.573 18.014 -30.790 1.00 23.38 98 GLY A O 1
ATOM 860 N N . SER A 1 99 ? 29.976 20.088 -30.168 1.00 19.78 99 SER A N 1
ATOM 861 C CA . SER A 1 99 ? 30.982 20.169 -29.121 1.00 17.53 99 SER A CA 1
ATOM 862 C C . SER A 1 99 ? 30.498 19.436 -27.869 1.00 17.96 99 SER A C 1
ATOM 863 O O . SER A 1 99 ? 29.300 19.234 -27.686 1.00 19.20 99 SER A O 1
ATOM 868 N N . SER A 1 100 ? 31.422 19.010 -27.024 1.00 17.35 100 SER A N 1
ATOM 869 C CA . SER A 1 100 ? 31.042 18.343 -25.793 1.00 15.20 100 SER A CA 1
ATOM 870 C C . SER A 1 100 ? 32.156 18.528 -24.782 1.00 16.93 100 SER A C 1
ATOM 871 O O . SER A 1 100 ? 33.310 18.751 -25.156 1.00 18.47 100 SER A O 1
ATOM 876 N N . ALA A 1 101 ? 31.801 18.447 -23.503 1.00 14.20 101 ALA A N 1
ATOM 877 C CA . ALA A 1 101 ? 32.742 18.652 -22.423 1.00 8.02 101 ALA A CA 1
ATOM 878 C C . ALA A 1 101 ? 32.555 17.620 -21.323 1.00 11.72 101 ALA A C 1
ATOM 879 O O . ALA A 1 101 ? 31.437 17.245 -20.996 1.00 11.73 101 ALA A O 1
ATOM 882 N N . ASN A 1 102 ? 33.660 17.156 -20.759 1.00 10.56 102 ASN A N 1
ATOM 883 C CA . ASN A 1 102 ? 33.635 16.200 -19.653 1.00 11.65 102 ASN A CA 1
ATOM 884 C C . ASN A 1 102 ? 34.245 16.986 -18.486 1.00 8.97 102 ASN A C 1
ATOM 885 O O . ASN A 1 102 ? 34.998 16.454 -17.680 1.00 11.87 102 ASN A O 1
ATOM 893 N N . PHE A 1 103 ? 33.903 18.271 -18.417 1.00 7.50 103 PHE A N 1
ATOM 894 C CA . PHE A 1 103 ? 34.377 19.146 -17.355 1.00 9.94 103 PHE A CA 1
ATOM 895 C C . PHE A 1 103 ? 33.277 20.167 -17.038 1.00 11.49 103 PHE A C 1
ATOM 896 O O . PHE A 1 103 ? 32.459 20.462 -17.900 1.00 11.87 103 PHE A O 1
ATOM 905 N N . GLY A 1 104 ? 33.261 20.710 -15.823 1.00 11.73 104 GLY A N 1
ATOM 906 C CA . GLY A 1 104 ? 32.235 21.671 -15.464 1.00 7.31 104 GLY A CA 1
ATOM 907 C C . GLY A 1 104 ? 32.637 23.124 -15.536 1.00 11.04 104 GLY A C 1
ATOM 908 O O . GLY A 1 104 ? 33.792 23.443 -15.828 1.00 7.88 104 GLY A O 1
ATOM 910 N N . ILE A 1 105 ? 31.666 24.009 -15.323 1.00 11.24 105 ILE A N 1
ATOM 911 C CA . ILE A 1 105 ? 31.908 25.449 -15.334 1.00 12.45 105 ILE A CA 1
ATOM 912 C C . ILE A 1 105 ? 31.539 25.912 -13.937 1.00 13.27 105 ILE A C 1
ATOM 913 O O . ILE A 1 105 ? 30.403 25.745 -13.506 1.00 15.56 105 ILE A O 1
ATOM 919 N N . TRP A 1 106 ? 32.502 26.468 -13.221 1.00 10.96 106 TRP A N 1
ATOM 920 C CA . TRP A 1 106 ? 32.280 26.913 -11.867 1.00 10.90 106 TRP A CA 1
ATOM 921 C C . TRP A 1 106 ? 32.392 28.416 -11.822 1.00 14.00 106 TRP A C 1
ATOM 922 O O . TRP A 1 106 ? 33.465 28.971 -12.017 1.00 15.73 106 TRP A O 1
ATOM 935 N N . ILE 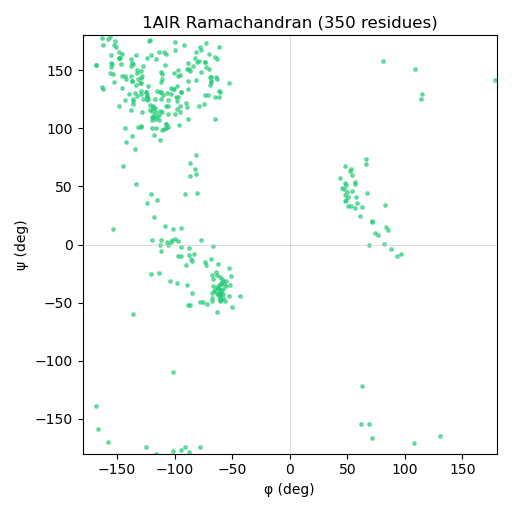A 1 107 ? 31.260 29.068 -11.591 1.00 12.05 107 ILE A N 1
ATOM 936 C CA . ILE A 1 107 ? 31.164 30.518 -11.540 1.00 8.26 107 ILE A CA 1
ATOM 937 C C . ILE A 1 107 ? 31.200 30.977 -10.083 1.00 9.97 107 ILE A C 1
ATOM 938 O O . ILE A 1 107 ? 30.390 30.556 -9.250 1.00 14.06 107 ILE A O 1
ATOM 944 N N . LYS A 1 108 ? 32.147 31.848 -9.779 1.00 10.90 108 LYS A N 1
ATOM 945 C CA . LYS A 1 108 ? 32.345 32.322 -8.427 1.00 8.47 108 LYS A CA 1
ATOM 946 C C . LYS A 1 108 ? 32.565 33.824 -8.389 1.00 14.25 108 LYS A C 1
ATOM 947 O O . LYS A 1 108 ? 33.478 34.346 -9.035 1.00 19.36 108 LYS A O 1
ATOM 957 N N . LYS A 1 109 ? 31.718 34.506 -7.626 1.00 14.66 109 LYS A N 1
ATOM 958 C CA . LYS A 1 109 ? 31.776 35.946 -7.447 1.00 12.94 109 LYS A CA 1
ATOM 959 C C . LYS A 1 109 ? 31.917 36.713 -8.749 1.00 14.19 109 LYS A C 1
ATOM 960 O O . LYS A 1 109 ? 32.684 37.661 -8.825 1.00 15.93 109 LYS A O 1
ATOM 970 N N . SER A 1 110 ? 31.174 36.295 -9.771 1.00 14.84 110 SER A N 1
ATOM 971 C CA . SER A 1 110 ? 31.189 36.963 -11.061 1.00 13.04 110 SER A CA 1
ATOM 972 C C . SER A 1 110 ? 29.794 37.523 -11.320 1.00 15.29 110 SER A C 1
ATOM 973 O O . SER A 1 110 ? 28.924 37.426 -10.464 1.00 18.99 110 SER A O 1
ATOM 978 N N . SER A 1 111 ? 29.604 38.172 -12.458 1.00 15.63 111 SER A N 1
ATOM 979 C CA . SER A 1 111 ? 28.313 38.737 -12.831 1.00 17.84 111 SER A CA 1
ATOM 980 C C . SER A 1 111 ? 28.246 38.651 -14.332 1.00 20.12 111 SER A C 1
ATOM 981 O O . SER A 1 111 ? 29.275 38.542 -14.998 1.00 22.66 111 SER A O 1
ATOM 986 N N . ASP A 1 112 ? 27.035 38.719 -14.865 1.00 18.40 112 ASP A N 1
ATOM 987 C CA . ASP A 1 112 ? 26.826 38.700 -16.299 1.00 17.10 112 ASP A CA 1
ATOM 988 C C . ASP A 1 112 ? 27.578 37.603 -17.025 1.00 17.90 112 ASP A C 1
ATOM 989 O O . ASP A 1 112 ? 28.490 37.858 -17.822 1.00 20.04 112 ASP A O 1
ATOM 995 N N . VAL A 1 113 ? 27.161 36.374 -16.750 1.00 15.87 113 VAL A N 1
ATOM 996 C CA . VAL A 1 113 ? 27.754 35.199 -17.349 1.00 13.32 113 VAL A CA 1
ATOM 997 C C . VAL A 1 113 ? 26.626 34.422 -18.012 1.00 14.93 113 VAL A C 1
ATOM 998 O O . VAL A 1 113 ? 25.584 34.187 -17.405 1.00 16.07 113 VAL A O 1
ATOM 1003 N N . VAL A 1 114 ? 26.834 34.027 -19.258 1.00 14.16 114 VAL A N 1
ATOM 1004 C CA . VAL A 1 114 ? 25.843 33.262 -19.996 1.00 10.78 114 VAL A CA 1
ATOM 1005 C C . VAL A 1 114 ? 26.513 31.973 -20.460 1.00 10.89 114 VAL A C 1
ATOM 1006 O O . VAL A 1 114 ? 27.598 32.013 -21.022 1.00 15.70 114 VAL A O 1
ATOM 1011 N N . VAL A 1 115 ? 25.915 30.831 -20.162 1.00 10.89 115 VAL A N 1
ATOM 1012 C CA . VAL A 1 115 ? 26.463 29.556 -20.589 1.00 9.52 115 VAL A CA 1
ATOM 1013 C C . VAL A 1 115 ? 25.394 28.945 -21.472 1.00 15.03 115 VAL A C 1
ATOM 1014 O O . VAL A 1 115 ? 24.302 28.639 -20.989 1.00 17.72 115 VAL A O 1
ATOM 1019 N N . GLN A 1 116 ? 25.717 28.731 -22.747 1.00 15.60 116 GLN A N 1
ATOM 1020 C CA . GLN A 1 116 ? 24.767 28.177 -23.704 1.00 12.78 116 GLN A CA 1
ATOM 1021 C C . GLN A 1 116 ? 25.325 27.109 -24.605 1.00 14.09 116 GLN A C 1
ATOM 1022 O O . GLN A 1 116 ? 26.514 27.088 -24.918 1.00 18.49 116 GLN A O 1
ATOM 1031 N N . ASN A 1 117 ? 24.420 26.270 -25.082 1.00 13.02 117 ASN A N 1
ATOM 1032 C CA . ASN A 1 117 ? 24.718 25.194 -26.016 1.00 15.25 117 ASN A CA 1
ATOM 1033 C C . ASN A 1 117 ? 25.883 24.256 -25.651 1.00 16.10 117 ASN A C 1
ATOM 1034 O O . ASN A 1 117 ? 26.555 23.708 -26.532 1.00 17.50 117 ASN A O 1
ATOM 1042 N N . MET A 1 118 ? 26.076 24.010 -24.358 1.00 17.71 118 MET A N 1
ATOM 1043 C CA . MET A 1 118 ? 27.146 23.111 -23.899 1.00 14.96 118 MET A CA 1
ATOM 1044 C C . MET A 1 118 ? 26.581 21.733 -23.554 1.00 14.57 118 MET A C 1
ATOM 1045 O O . MET A 1 118 ? 25.555 21.629 -22.889 1.00 15.42 118 MET A O 1
ATOM 1051 N N . ARG A 1 119 ? 27.238 20.673 -24.016 1.00 16.30 119 ARG A N 1
ATOM 1052 C CA . ARG A 1 119 ? 26.797 19.313 -23.718 1.00 13.13 119 ARG A CA 1
ATOM 1053 C C . ARG A 1 119 ? 27.815 18.786 -22.714 1.00 14.69 119 ARG A C 1
ATOM 1054 O O . ARG A 1 119 ? 28.940 18.454 -23.079 1.00 16.42 119 ARG A O 1
ATOM 1068 N N . ILE A 1 120 ? 27.420 18.739 -21.448 1.00 12.14 120 ILE A N 1
ATOM 1069 C CA . ILE A 1 120 ? 28.295 18.323 -20.361 1.00 9.56 120 ILE A CA 1
ATOM 1070 C C . ILE A 1 120 ? 27.757 17.065 -19.707 1.00 10.07 120 ILE A C 1
ATOM 1071 O O . ILE A 1 120 ? 26.633 17.057 -19.234 1.00 17.36 120 ILE A O 1
ATOM 1077 N N . GLY A 1 121 ? 28.563 16.015 -19.616 1.00 10.86 121 GLY A N 1
ATOM 1078 C CA . GLY A 1 121 ? 28.060 14.802 -19.004 1.00 10.37 121 GLY A CA 1
ATOM 1079 C C . GLY A 1 121 ? 29.075 13.875 -18.396 1.00 10.80 121 GLY A C 1
ATOM 1080 O O . GLY A 1 121 ? 30.246 13.916 -18.753 1.00 14.70 121 GLY A O 1
ATOM 1082 N N . TYR A 1 122 ? 28.616 13.063 -17.446 1.00 12.52 122 TYR A N 1
ATOM 1083 C CA . TYR A 1 122 ? 29.440 12.072 -16.748 1.00 11.81 122 TYR A CA 1
ATOM 1084 C C . TYR A 1 122 ? 30.756 12.605 -16.194 1.00 14.02 122 TYR A C 1
ATOM 1085 O O . TYR A 1 122 ? 31.787 11.933 -16.296 1.00 14.74 122 TYR A O 1
ATOM 1096 N N . LEU A 1 123 ? 30.710 13.768 -15.544 1.00 13.71 123 LEU A N 1
ATOM 1097 C CA . LEU A 1 123 ? 31.914 14.377 -14.992 1.00 10.78 123 LEU A CA 1
ATOM 1098 C C . LEU A 1 123 ? 32.565 13.538 -13.917 1.00 11.96 123 LEU A C 1
ATOM 1099 O O . LEU A 1 123 ? 31.872 12.918 -13.111 1.00 14.36 123 LEU A O 1
ATOM 1105 N N . PRO A 1 124 ? 33.914 13.512 -13.882 1.00 12.40 124 PRO A N 1
ATOM 1106 C CA . PRO A 1 124 ? 34.631 12.742 -12.858 1.00 10.16 124 PRO A CA 1
ATOM 1107 C C . PRO A 1 124 ? 34.657 13.596 -11.589 1.00 10.13 124 PRO A C 1
ATOM 1108 O O . PRO A 1 124 ? 34.342 14.797 -11.631 1.00 10.44 124 PRO A O 1
ATOM 1112 N N . GLY A 1 125 ? 35.001 12.992 -10.460 1.00 7.70 125 GLY A N 1
ATOM 1113 C CA . GLY A 1 125 ? 35.105 13.772 -9.235 1.00 9.37 125 GLY A CA 1
ATOM 1114 C C . GLY A 1 125 ? 33.871 14.091 -8.416 1.00 9.98 125 GLY A C 1
ATOM 1115 O O . GLY A 1 125 ? 33.808 15.142 -7.768 1.00 13.74 125 GLY A O 1
ATOM 1117 N N . GLY A 1 126 ? 32.906 13.178 -8.390 1.00 14.66 126 GLY A N 1
ATOM 1118 C CA . GLY A 1 126 ? 31.707 13.397 -7.600 1.00 11.80 126 GLY A CA 1
ATOM 1119 C C . GLY A 1 126 ? 32.002 13.480 -6.113 1.00 12.57 126 GLY A C 1
ATOM 1120 O O . GLY A 1 126 ? 31.240 14.080 -5.364 1.00 15.72 126 GLY A O 1
ATOM 1122 N N . ALA A 1 127 ? 33.109 12.886 -5.671 1.00 13.83 127 ALA A N 1
ATOM 1123 C CA . ALA A 1 127 ? 33.471 12.915 -4.250 1.00 12.22 127 ALA A CA 1
ATOM 1124 C C . ALA A 1 127 ? 34.203 14.199 -3.873 1.00 12.38 127 ALA A C 1
ATOM 1125 O O . ALA A 1 127 ? 34.394 14.484 -2.693 1.00 12.32 127 ALA A O 1
ATOM 1128 N N . LYS A 1 128 ? 34.559 15.002 -4.871 1.00 13.24 128 LYS A N 1
ATOM 1129 C CA . LYS A 1 128 ? 35.277 16.249 -4.636 1.00 13.85 128 LYS A CA 1
ATOM 1130 C C . LYS A 1 128 ? 34.699 17.443 -5.405 1.00 15.62 128 LYS A C 1
ATOM 1131 O O . LYS A 1 128 ? 35.418 18.148 -6.130 1.00 16.99 128 LYS A O 1
ATOM 1141 N N . ASP A 1 129 ? 33.393 17.651 -5.256 1.00 16.59 129 ASP A N 1
ATOM 1142 C CA . ASP A 1 129 ? 32.673 18.775 -5.869 1.00 15.57 129 ASP A CA 1
ATOM 1143 C C . ASP A 1 129 ? 32.752 18.890 -7.375 1.00 11.72 129 ASP A C 1
ATOM 1144 O O . ASP A 1 129 ? 32.855 19.996 -7.909 1.00 11.64 129 ASP A O 1
ATOM 1150 N N . GLY A 1 130 ? 32.665 17.765 -8.069 1.00 10.40 130 GLY A N 1
ATOM 1151 C CA . GLY A 1 130 ? 32.723 17.810 -9.519 1.00 13.22 130 GLY A CA 1
ATOM 1152 C C . GLY A 1 130 ? 31.392 18.180 -10.154 1.00 14.56 130 GLY A C 1
ATOM 1153 O O 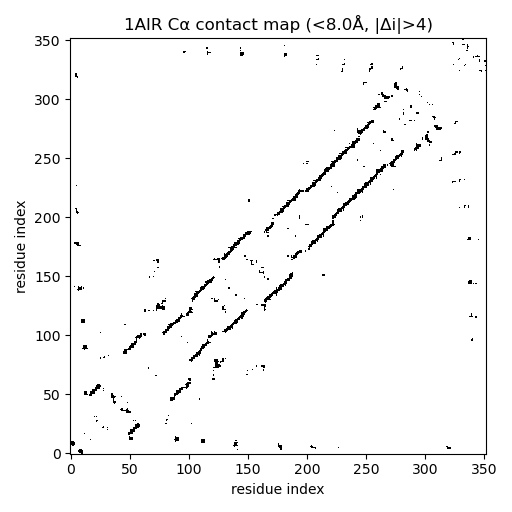. GLY A 1 130 ? 30.835 17.390 -10.909 1.00 19.33 130 GLY A O 1
ATOM 1155 N N . ASP A 1 131 ? 30.876 19.366 -9.840 1.00 12.20 131 ASP A N 1
ATOM 1156 C CA . ASP A 1 131 ? 29.598 19.843 -10.383 1.00 13.04 131 ASP A CA 1
ATOM 1157 C C . ASP A 1 131 ? 29.700 20.169 -11.850 1.00 13.44 131 ASP A C 1
ATOM 1158 O O . ASP A 1 131 ? 30.749 20.613 -12.329 1.00 12.59 131 ASP A O 1
ATOM 1164 N N . MET A 1 132 ? 28.586 20.028 -12.553 1.00 10.55 132 MET A N 1
ATOM 1165 C CA . MET A 1 132 ? 28.563 20.353 -13.970 1.00 8.14 132 MET A CA 1
ATOM 1166 C C . MET A 1 132 ? 28.547 21.867 -14.100 1.00 10.82 132 MET A C 1
ATOM 1167 O O . MET A 1 132 ? 29.327 22.441 -14.862 1.00 11.52 132 MET A O 1
ATOM 1173 N N . ILE A 1 133 ? 27.649 22.512 -13.362 1.00 11.90 133 ILE A N 1
ATOM 1174 C CA . ILE A 1 133 ? 27.553 23.966 -13.357 1.00 10.67 133 ILE A CA 1
ATOM 1175 C C . ILE A 1 133 ? 27.296 24.443 -11.920 1.00 11.75 133 ILE A C 1
ATOM 1176 O O . ILE A 1 133 ? 26.448 23.903 -11.203 1.00 12.91 133 ILE A O 1
ATOM 1182 N N . ARG A 1 134 ? 28.102 25.397 -11.476 1.00 10.19 134 ARG A N 1
ATOM 1183 C CA . ARG A 1 134 ? 27.966 25.925 -10.135 1.00 10.33 134 ARG A CA 1
ATOM 1184 C C . ARG A 1 134 ? 27.912 27.440 -10.225 1.00 12.24 134 ARG A C 1
ATOM 1185 O O . ARG A 1 134 ? 28.732 28.040 -10.919 1.00 15.33 134 ARG A O 1
ATOM 1199 N N . VAL A 1 135 ? 26.916 28.046 -9.581 1.00 11.40 135 VAL A N 1
ATOM 1200 C CA . VAL A 1 135 ? 26.754 29.499 -9.583 1.00 9.06 135 VAL A CA 1
ATOM 1201 C C . VAL A 1 135 ? 26.833 29.922 -8.133 1.00 13.14 135 VAL A C 1
ATOM 1202 O O . VAL A 1 135 ? 25.895 29.726 -7.365 1.00 17.57 135 VAL A O 1
ATOM 1207 N N . ASP A 1 136 ? 27.944 30.542 -7.770 1.00 11.31 136 ASP A N 1
ATOM 1208 C CA . ASP A 1 136 ? 28.196 30.931 -6.399 1.00 12.19 136 ASP A CA 1
ATOM 1209 C C . ASP A 1 136 ? 28.459 32.425 -6.277 1.00 11.07 136 ASP A C 1
ATOM 1210 O O . ASP A 1 136 ? 29.367 32.949 -6.916 1.00 15.42 136 ASP A O 1
ATOM 1216 N N . ASP A 1 137 ? 27.698 33.104 -5.422 1.00 10.02 137 ASP A N 1
ATOM 1217 C CA . ASP A 1 137 ? 27.848 34.553 -5.223 1.00 11.52 137 ASP A CA 1
ATOM 1218 C C . ASP A 1 137 ? 27.896 35.267 -6.556 1.00 12.58 137 ASP A C 1
ATOM 1219 O O . ASP A 1 137 ? 28.638 36.238 -6.713 1.00 14.19 137 ASP A O 1
ATOM 1225 N N . SER A 1 138 ? 27.106 34.789 -7.512 1.00 9.52 138 SER A N 1
ATOM 1226 C CA . SER A 1 138 ? 27.102 35.374 -8.837 1.00 9.96 138 SER A CA 1
ATOM 1227 C C . SER A 1 138 ? 25.726 35.744 -9.385 1.00 13.59 138 SER A C 1
ATOM 1228 O O . SER A 1 138 ? 24.955 34.873 -9.786 1.00 15.07 138 SER A O 1
ATOM 1233 N N . PRO A 1 139 ? 25.378 37.039 -9.352 1.00 14.14 139 PRO A N 1
ATOM 1234 C CA . PRO A 1 139 ? 24.092 37.515 -9.855 1.00 15.11 139 PRO A CA 1
ATOM 1235 C C . PRO A 1 139 ? 24.121 37.710 -11.358 1.00 17.62 139 PRO A C 1
ATOM 1236 O O . PRO A 1 139 ? 25.187 37.820 -11.951 1.00 19.09 139 PRO A O 1
ATOM 1240 N N . ASN A 1 140 ? 22.940 37.739 -11.968 1.00 17.19 140 ASN A N 1
ATOM 1241 C CA . ASN A 1 140 ? 22.793 37.915 -13.401 1.00 15.54 140 ASN A CA 1
ATOM 1242 C C . ASN A 1 140 ? 23.523 36.894 -14.221 1.00 16.55 140 ASN A C 1
ATOM 1243 O O . ASN A 1 140 ? 24.313 37.222 -15.107 1.00 19.69 140 ASN A O 1
ATOM 1251 N N . VAL A 1 141 ? 23.233 35.639 -13.917 1.00 15.34 141 VAL A N 1
ATOM 1252 C CA . VAL A 1 141 ? 23.809 34.518 -14.620 1.00 11.55 141 VAL A CA 1
ATOM 1253 C C . VAL A 1 141 ? 22.665 33.877 -15.392 1.00 13.92 141 VAL A C 1
ATOM 1254 O O . VAL A 1 141 ? 21.534 33.843 -14.897 1.00 13.72 141 VAL A O 1
ATOM 1259 N N . TRP A 1 142 ? 22.929 33.445 -16.622 1.00 10.19 142 TRP A N 1
ATOM 1260 C CA . TRP A 1 142 ? 21.905 32.809 -17.443 1.00 13.30 142 TRP A CA 1
ATOM 1261 C C . TRP A 1 142 ? 22.445 31.474 -17.959 1.00 12.23 142 TRP A C 1
ATOM 1262 O O . TRP A 1 142 ? 23.443 31.437 -18.675 1.00 15.92 142 TRP A O 1
ATOM 1275 N N . VAL A 1 143 ? 21.839 30.375 -17.517 1.00 12.34 143 VAL A N 1
ATOM 1276 C CA . VAL A 1 143 ? 22.239 29.034 -17.933 1.00 11.37 143 VAL A CA 1
ATOM 1277 C C . VAL A 1 143 ? 21.143 28.590 -18.897 1.00 13.48 143 VAL A C 1
ATOM 1278 O O . VAL A 1 143 ? 20.096 28.098 -18.481 1.00 15.07 143 VAL A O 1
ATOM 1283 N N . ASP A 1 144 ? 21.434 28.676 -20.188 1.00 14.50 144 ASP A N 1
ATOM 1284 C CA . ASP A 1 144 ? 20.445 28.396 -21.205 1.00 12.08 144 ASP A CA 1
ATOM 1285 C C . ASP A 1 144 ? 20.824 27.434 -22.323 1.00 13.37 144 ASP A C 1
ATOM 1286 O O . ASP A 1 144 ? 21.911 27.511 -22.878 1.00 15.39 144 ASP A O 1
ATOM 1292 N N . HIS A 1 145 ? 19.887 26.571 -22.695 1.00 11.73 145 HIS A N 1
ATOM 1293 C CA . HIS A 1 145 ? 20.080 25.628 -23.790 1.00 13.73 145 HIS A CA 1
ATOM 1294 C C . HIS A 1 145 ? 21.285 24.689 -23.677 1.00 17.47 145 HIS A C 1
ATOM 1295 O O . HIS A 1 145 ? 22.057 24.564 -24.626 1.00 20.16 145 HIS A O 1
ATOM 1305 N N . ASN A 1 146 ? 21.418 23.993 -22.551 1.00 16.26 146 ASN A N 1
ATOM 1306 C CA . ASN A 1 146 ? 22.531 23.056 -22.342 1.00 12.43 146 ASN A CA 1
ATOM 1307 C C . ASN A 1 146 ? 21.953 21.672 -22.098 1.00 15.42 146 ASN A C 1
ATOM 1308 O O . ASN A 1 146 ? 20.755 21.533 -21.851 1.00 16.45 146 ASN A O 1
ATOM 1316 N N . GLU A 1 147 ? 22.784 20.647 -22.231 1.00 12.63 147 GLU A N 1
ATOM 1317 C CA . GLU A 1 147 ? 22.365 19.281 -21.964 1.00 11.32 147 GLU A CA 1
ATOM 1318 C C . GLU A 1 147 ? 23.283 18.825 -20.829 1.00 12.45 147 GLU A C 1
ATOM 1319 O O . GLU A 1 147 ? 24.504 18.812 -20.978 1.00 17.37 147 GLU A O 1
ATOM 1326 N N . LEU A 1 148 ? 22.699 18.555 -19.669 1.00 12.05 148 LEU A N 1
ATOM 1327 C CA . LEU A 1 148 ? 23.442 18.157 -18.480 1.00 10.76 148 LEU A CA 1
ATOM 1328 C C . LEU A 1 148 ? 22.988 16.750 -18.125 1.00 11.48 148 LEU A C 1
ATOM 1329 O O . LEU A 1 148 ? 21.832 16.551 -17.766 1.00 13.96 148 LEU A O 1
ATOM 1335 N N . PHE A 1 149 ? 23.897 15.783 -18.162 1.00 10.79 149 PHE A N 1
ATOM 1336 C CA . PHE A 1 149 ? 23.516 14.395 -17.896 1.00 10.51 149 PHE A CA 1
ATOM 1337 C C . PHE A 1 149 ? 24.561 13.508 -17.238 1.00 12.79 149 PHE A C 1
ATOM 1338 O O . PHE A 1 149 ? 25.744 13.822 -17.227 1.00 15.72 149 PHE A O 1
ATOM 1347 N N . ALA A 1 150 ? 24.121 12.363 -16.739 1.00 11.29 150 ALA A N 1
ATOM 1348 C CA . ALA A 1 150 ? 25.007 11.399 -16.110 1.00 11.98 150 ALA A CA 1
ATOM 1349 C C . ALA A 1 150 ? 24.144 10.162 -15.962 1.00 13.09 150 ALA A C 1
ATOM 1350 O O . ALA A 1 150 ? 23.403 9.822 -16.879 1.00 14.90 150 ALA A O 1
ATOM 1353 N N . ALA A 1 151 ? 24.246 9.474 -14.837 1.00 13.71 151 ALA A N 1
ATOM 1354 C CA . ALA A 1 151 ? 23.412 8.310 -14.597 1.00 15.48 151 ALA A CA 1
ATOM 1355 C C . ALA A 1 151 ? 22.689 8.563 -13.274 1.00 18.15 151 ALA A C 1
ATOM 1356 O O . ALA A 1 151 ? 23.308 8.998 -12.298 1.00 16.78 151 ALA A O 1
ATOM 1359 N N . ASN A 1 152 ? 21.374 8.359 -13.261 1.00 20.07 152 ASN A N 1
ATOM 1360 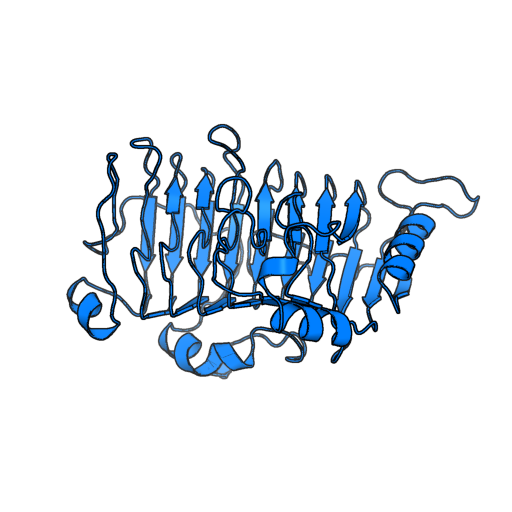C CA . ASN A 1 152 ? 20.571 8.541 -12.050 1.00 19.12 152 ASN A CA 1
ATOM 1361 C C . ASN A 1 152 ? 20.781 7.241 -11.303 1.00 21.41 152 ASN A C 1
ATOM 1362 O O . ASN A 1 152 ? 19.917 6.363 -11.292 1.00 21.38 152 ASN A O 1
ATOM 1370 N N . HIS A 1 153 ? 21.946 7.136 -10.675 1.00 21.60 153 HIS A N 1
ATOM 1371 C CA . HIS A 1 153 ? 22.352 5.934 -9.979 1.00 21.87 153 HIS A CA 1
ATOM 1372 C C . HIS A 1 153 ? 23.385 6.252 -8.901 1.00 22.03 153 HIS A C 1
ATOM 1373 O O . HIS A 1 153 ? 24.190 7.179 -9.047 1.00 22.86 153 HIS A O 1
ATOM 1383 N N . GLU A 1 154 ? 23.351 5.484 -7.818 1.00 19.13 154 GLU A N 1
ATOM 1384 C CA . GLU A 1 154 ? 24.307 5.659 -6.744 1.00 18.10 154 GLU A CA 1
ATOM 1385 C C . GLU A 1 154 ? 25.053 4.354 -6.547 1.00 21.32 154 GLU A C 1
ATOM 1386 O O . GLU A 1 154 ? 24.450 3.318 -6.265 1.00 22.04 154 GLU A O 1
ATOM 1393 N N . CYS A 1 155 ? 26.355 4.398 -6.798 1.00 22.16 155 CYS A N 1
ATOM 1394 C CA . CYS A 1 155 ? 27.228 3.247 -6.638 1.00 21.69 155 CYS A CA 1
ATOM 1395 C C . CYS A 1 155 ? 27.478 2.958 -5.158 1.00 24.36 155 CYS A C 1
ATOM 1396 O O . CYS A 1 155 ? 27.376 3.845 -4.305 1.00 28.23 155 CYS A O 1
ATOM 1400 N N . ASP A 1 156 ? 27.847 1.720 -4.863 1.00 27.95 156 ASP A N 1
ATOM 1401 C CA . ASP A 1 156 ? 28.127 1.322 -3.497 1.00 31.86 156 ASP A CA 1
ATOM 1402 C C . ASP A 1 156 ? 29.481 1.815 -3.061 1.00 29.51 156 ASP A C 1
ATOM 1403 O O . ASP A 1 156 ? 30.399 1.941 -3.873 1.00 29.97 156 ASP A O 1
ATOM 1409 N N . GLY A 1 157 ? 29.594 2.100 -1.773 1.00 28.77 157 GLY A N 1
ATOM 1410 C CA . GLY A 1 157 ? 30.863 2.528 -1.224 1.00 29.85 157 GLY A CA 1
ATOM 1411 C C . GLY A 1 157 ? 31.356 3.907 -1.591 1.00 29.97 157 GLY A C 1
ATOM 1412 O O . GLY A 1 157 ? 32.558 4.157 -1.518 1.00 32.59 157 GLY A O 1
ATOM 1414 N N . THR A 1 158 ? 30.469 4.789 -2.029 1.00 26.79 158 THR A N 1
ATOM 1415 C CA . THR A 1 158 ? 30.904 6.136 -2.342 1.00 24.80 158 THR A CA 1
ATOM 1416 C C . THR A 1 158 ? 30.827 6.870 -0.997 1.00 27.23 158 THR A C 1
ATOM 1417 O O . THR A 1 158 ? 30.056 6.472 -0.121 1.00 25.44 158 THR A O 1
ATOM 1423 N N . PRO A 1 159 ? 31.697 7.873 -0.770 1.00 30.26 159 PRO A N 1
ATOM 1424 C CA . PRO A 1 159 ? 31.655 8.607 0.501 1.00 32.51 159 PRO A CA 1
ATOM 1425 C C . PRO A 1 159 ? 30.283 9.261 0.644 1.00 33.65 159 PRO A C 1
ATOM 1426 O O . PRO A 1 159 ? 29.790 9.869 -0.299 1.00 32.30 159 PRO A O 1
ATOM 1430 N N . ASP A 1 160 ? 29.647 9.084 1.796 1.00 40.40 160 ASP A N 1
ATOM 1431 C CA . ASP A 1 160 ? 28.317 9.655 2.054 1.00 47.25 160 ASP A CA 1
ATOM 1432 C C . ASP A 1 160 ? 27.176 9.048 1.242 1.00 47.84 160 ASP A C 1
ATOM 1433 O O . ASP A 1 160 ? 26.029 9.458 1.405 1.00 49.98 160 ASP A O 1
ATOM 1439 N N . ASN A 1 161 ? 27.484 8.074 0.388 1.00 48.74 161 ASN A N 1
ATOM 1440 C CA . ASN A 1 161 ? 26.485 7.436 -0.474 1.00 49.14 161 ASN A CA 1
ATOM 1441 C C . ASN A 1 161 ? 25.671 8.481 -1.226 1.00 42.86 161 ASN A C 1
ATOM 1442 O O . ASN A 1 161 ? 24.471 8.323 -1.415 1.00 43.70 161 ASN A O 1
ATOM 1450 N N . ASP A 1 162 ? 26.356 9.520 -1.700 1.00 39.01 162 ASP A N 1
ATOM 1451 C CA . ASP A 1 162 ? 25.720 10.624 -2.414 1.00 33.83 162 ASP A CA 1
ATOM 1452 C C . ASP A 1 162 ? 26.695 11.314 -3.374 1.00 29.64 162 ASP A C 1
ATOM 1453 O O . ASP A 1 162 ? 26.389 12.365 -3.932 1.00 28.91 162 ASP A O 1
ATOM 1459 N N . THR A 1 163 ? 27.831 10.674 -3.627 1.00 26.18 163 THR A N 1
ATOM 1460 C CA . THR A 1 163 ? 28.870 11.256 -4.456 1.00 20.03 163 THR A CA 1
ATOM 1461 C C . THR A 1 163 ? 29.240 10.518 -5.747 1.00 19.56 163 THR A C 1
ATOM 1462 O O . THR A 1 163 ? 30.343 10.705 -6.264 1.00 20.94 163 THR A O 1
ATOM 1468 N N . THR A 1 164 ? 28.338 9.707 -6.297 1.00 17.34 164 THR A N 1
ATOM 1469 C CA . THR A 1 164 ? 28.660 9.009 -7.548 1.00 13.01 164 THR A CA 1
ATOM 1470 C C . THR A 1 164 ? 28.878 10.033 -8.657 1.00 11.60 164 THR A C 1
ATOM 1471 O O . THR A 1 164 ? 29.748 9.870 -9.522 1.00 13.07 164 THR A O 1
ATOM 1477 N N . PHE A 1 165 ? 28.090 11.098 -8.602 1.00 11.37 165 PHE A N 1
ATOM 1478 C CA . PHE A 1 165 ? 28.141 12.213 -9.543 1.00 10.55 165 PHE A CA 1
ATOM 1479 C C . PHE A 1 165 ? 27.620 13.402 -8.756 1.00 14.32 165 PHE A C 1
ATOM 1480 O O . PHE A 1 165 ? 26.790 13.231 -7.853 1.00 15.95 165 PHE A O 1
ATOM 1489 N N . GLU A 1 166 ? 28.142 14.588 -9.053 1.00 11.89 166 GLU A N 1
ATOM 1490 C CA . GLU A 1 166 ? 27.696 15.790 -8.382 1.00 11.08 166 GLU A CA 1
ATOM 1491 C C . GLU A 1 166 ? 26.543 16.445 -9.148 1.00 14.16 166 GLU A C 1
ATOM 1492 O O . GLU A 1 166 ? 26.071 15.913 -10.159 1.00 14.25 166 GLU A O 1
ATOM 1499 N N . SER A 1 167 ? 26.134 17.618 -8.685 1.00 12.32 167 SER A N 1
ATOM 1500 C CA . SER A 1 167 ? 25.006 18.354 -9.241 1.00 13.36 167 SER A CA 1
ATOM 1501 C C . SER A 1 167 ? 25.076 18.842 -10.666 1.00 11.73 167 SER A C 1
ATOM 1502 O O . SER A 1 167 ? 26.145 18.992 -11.224 1.00 13.91 167 SER A O 1
ATOM 1507 N N . ALA A 1 168 ? 23.911 19.114 -11.244 1.00 9.82 168 ALA A N 1
ATOM 1508 C CA . ALA A 1 168 ? 23.847 19.645 -12.590 1.00 10.25 168 ALA A CA 1
ATOM 1509 C C . ALA A 1 168 ? 23.963 21.170 -12.530 1.00 10.18 168 ALA A C 1
ATOM 1510 O O . ALA A 1 168 ? 24.790 21.751 -13.218 1.00 9.48 168 ALA A O 1
ATOM 1513 N N . VAL A 1 169 ? 23.140 21.822 -11.714 1.00 10.83 169 VAL A N 1
ATOM 1514 C CA . VAL A 1 169 ? 23.183 23.283 -11.593 1.00 13.04 169 VAL A CA 1
ATOM 1515 C C . VAL A 1 169 ? 22.943 23.746 -10.153 1.00 15.36 169 VAL A C 1
ATOM 1516 O O . VAL A 1 169 ? 21.800 23.994 -9.761 1.00 16.97 169 VAL A O 1
ATOM 1521 N N . ASP A 1 170 ? 24.008 23.848 -9.364 1.00 13.06 170 ASP A N 1
ATOM 1522 C CA . ASP A 1 170 ? 23.896 24.305 -7.985 1.00 12.33 170 ASP A CA 1
ATOM 1523 C C . ASP A 1 170 ? 24.006 25.828 -7.962 1.00 11.81 170 ASP A C 1
ATOM 1524 O O . ASP A 1 170 ? 24.861 26.399 -8.627 1.00 13.61 170 ASP A O 1
ATOM 1530 N N . ILE A 1 171 ? 23.116 26.473 -7.218 1.00 12.06 171 ILE A N 1
ATOM 1531 C CA . ILE A 1 171 ? 23.088 27.923 -7.082 1.00 7.42 171 ILE A CA 1
ATOM 1532 C C . ILE A 1 171 ? 23.169 28.212 -5.588 1.00 11.09 171 ILE A C 1
ATOM 1533 O O . ILE A 1 171 ? 22.451 27.613 -4.788 1.00 12.88 171 ILE A O 1
ATOM 1539 N N . LYS A 1 172 ? 24.116 29.047 -5.195 1.00 10.59 172 LYS A N 1
ATOM 1540 C CA . LYS A 1 172 ? 24.263 29.374 -3.797 1.00 11.56 172 LYS A CA 1
ATOM 1541 C C . LYS A 1 172 ? 24.874 30.740 -3.583 1.00 12.61 172 LYS A C 1
ATOM 1542 O O . LYS A 1 172 ? 25.317 31.400 -4.525 1.00 13.68 172 LYS A O 1
ATOM 1552 N N . GLY A 1 173 ? 24.869 31.173 -2.332 1.00 9.50 173 GLY A N 1
ATOM 1553 C CA . GLY A 1 173 ? 25.415 32.471 -2.008 1.00 11.45 173 GLY A CA 1
ATOM 1554 C C . GLY A 1 173 ? 24.580 33.596 -2.560 1.00 9.66 173 GLY A C 1
ATOM 1555 O O . GLY A 1 173 ? 23.379 33.453 -2.767 1.00 15.73 173 GLY A O 1
ATOM 1557 N N . ALA A 1 174 ? 25.220 34.730 -2.788 1.00 9.52 174 ALA A N 1
ATOM 1558 C CA . ALA A 1 174 ? 24.539 35.893 -3.304 1.00 7.75 174 ALA A CA 1
ATOM 1559 C C . ALA A 1 174 ? 24.320 35.888 -4.810 1.00 8.54 174 ALA A C 1
ATOM 1560 O O . ALA A 1 174 ? 24.571 36.880 -5.477 1.00 9.52 174 ALA A O 1
ATOM 1563 N N . SER A 1 175 ? 23.884 34.768 -5.365 1.00 9.13 175 SER A N 1
ATOM 1564 C CA . SER A 1 175 ? 23.608 34.727 -6.785 1.00 9.51 175 SER A CA 1
ATOM 1565 C C . SER A 1 175 ? 22.158 35.228 -6.838 1.00 12.89 175 SER A C 1
ATOM 1566 O O . SER A 1 175 ? 21.220 34.497 -7.150 1.00 13.07 175 SER A O 1
ATOM 1571 N N . ASN A 1 176 ? 21.999 36.510 -6.550 1.00 13.92 176 ASN A N 1
ATOM 1572 C CA . ASN A 1 176 ? 20.682 37.118 -6.447 1.00 13.43 176 ASN A CA 1
ATOM 1573 C C . ASN A 1 176 ? 19.670 36.962 -7.547 1.00 13.59 176 ASN A C 1
ATOM 1574 O O . ASN A 1 176 ? 18.472 36.865 -7.262 1.00 17.36 176 ASN A O 1
ATOM 1582 N N . THR A 1 177 ? 20.122 36.918 -8.792 1.00 13.08 177 THR A N 1
ATOM 1583 C CA . THR A 1 177 ? 19.207 36.761 -9.903 1.00 10.23 177 THR A CA 1
ATOM 1584 C C . THR A 1 177 ? 19.789 35.753 -10.853 1.00 13.59 177 THR A C 1
ATOM 1585 O O . THR A 1 177 ? 20.896 35.944 -11.356 1.00 14.22 177 THR A O 1
ATOM 1591 N N . VAL A 1 178 ? 19.057 34.674 -11.098 1.00 12.47 178 VAL A N 1
ATOM 1592 C CA . VAL A 1 178 ? 19.530 33.634 -11.999 1.00 11.57 178 VAL A CA 1
ATOM 1593 C C . VAL A 1 178 ? 18.367 33.086 -12.814 1.00 12.99 178 VAL A C 1
ATOM 1594 O O . VAL A 1 178 ? 17.241 32.975 -12.304 1.00 13.19 178 VAL A O 1
ATOM 1599 N N . THR A 1 179 ? 18.646 32.782 -14.083 1.00 13.39 179 THR A N 1
ATOM 1600 C CA . THR A 1 179 ? 17.677 32.200 -15.007 1.00 9.38 179 THR A CA 1
ATOM 1601 C C . THR A 1 179 ? 18.275 30.907 -15.552 1.00 10.03 179 THR A C 1
ATOM 1602 O O . THR A 1 179 ? 19.393 30.893 -16.067 1.00 14.35 179 THR A O 1
ATOM 1608 N N . VAL A 1 180 ? 17.543 29.817 -15.394 1.00 6.78 180 VAL A N 1
ATOM 1609 C CA . VAL A 1 180 ? 17.959 28.523 -15.875 1.00 9.24 180 VAL A CA 1
ATOM 1610 C C . VAL A 1 180 ? 16.847 28.154 -16.853 1.00 14.50 180 VAL A C 1
ATOM 1611 O O . VAL A 1 180 ? 15.714 27.881 -16.440 1.00 13.91 180 VAL A O 1
ATOM 1616 N N . SER A 1 181 ? 17.161 28.153 -18.146 1.00 15.89 181 SER A N 1
ATOM 1617 C CA . SER A 1 181 ? 16.158 27.859 -19.158 1.00 14.22 181 SER A CA 1
ATOM 1618 C C . SER A 1 181 ? 16.604 26.960 -20.299 1.00 14.61 181 SER A C 1
ATOM 1619 O O . SER A 1 181 ? 17.776 26.930 -20.659 1.00 19.49 181 SER A O 1
ATOM 1624 N N . TYR A 1 182 ? 15.638 26.258 -20.884 1.00 12.36 182 TYR A N 1
ATOM 1625 C CA . TYR A 1 182 ? 15.854 25.384 -22.033 1.00 10.50 182 TYR A CA 1
ATOM 1626 C C . TYR A 1 182 ? 16.942 24.334 -21.921 1.00 14.45 182 TYR A C 1
ATOM 1627 O O . TYR A 1 182 ? 17.552 23.956 -22.924 1.00 12.77 182 TYR A O 1
ATOM 1638 N N . ASN A 1 183 ? 17.139 23.816 -20.718 1.00 14.93 183 ASN A N 1
ATOM 1639 C CA . ASN A 1 183 ? 18.142 22.797 -20.503 1.00 11.48 183 ASN A CA 1
ATOM 1640 C C . ASN A 1 183 ? 17.515 21.424 -2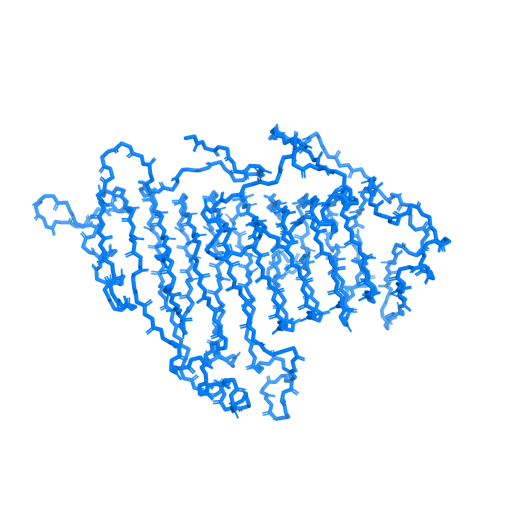0.534 1.00 14.33 183 ASN A C 1
ATOM 1641 O O . ASN A 1 183 ? 16.369 21.246 -20.113 1.00 14.59 183 ASN A O 1
ATOM 1649 N N . TYR A 1 184 ? 18.258 20.461 -21.065 1.00 11.88 184 TYR A N 1
ATOM 1650 C CA . TYR A 1 184 ? 17.808 19.082 -21.096 1.00 12.35 184 TYR A CA 1
ATOM 1651 C C . TYR A 1 184 ? 18.679 18.374 -20.060 1.00 12.90 184 TYR A C 1
ATOM 1652 O O . TYR A 1 184 ? 19.850 18.069 -20.303 1.00 14.16 184 TYR A O 1
ATOM 1663 N N . ILE A 1 185 ? 18.103 18.164 -18.885 1.00 11.35 185 ILE A N 1
ATOM 1664 C CA . ILE A 1 185 ? 18.779 17.535 -17.767 1.00 7.84 185 ILE A CA 1
ATOM 1665 C C . ILE A 1 185 ? 18.235 16.128 -17.631 1.00 11.66 185 ILE A C 1
ATOM 1666 O O . ILE A 1 185 ? 17.051 15.939 -17.398 1.00 14.34 185 ILE A O 1
ATOM 1672 N N . HIS A 1 186 ? 19.098 15.132 -17.769 1.00 12.52 186 HIS A N 1
ATOM 1673 C CA . HIS A 1 186 ? 18.656 13.756 -17.673 1.00 11.59 186 HIS A CA 1
ATOM 1674 C C . HIS A 1 186 ? 19.692 12.837 -17.038 1.00 12.63 186 HIS A C 1
ATOM 1675 O O . HIS A 1 186 ? 20.886 13.002 -17.243 1.00 15.21 186 HIS A O 1
ATOM 1685 N N . GLY A 1 187 ? 19.223 11.862 -16.277 1.00 9.62 187 GLY A N 1
ATOM 1686 C CA . GLY A 1 187 ? 20.125 10.935 -15.627 1.00 12.53 187 GLY A CA 1
ATOM 1687 C C . GLY A 1 187 ? 20.949 11.626 -14.561 1.00 16.73 187 GLY A C 1
ATOM 1688 O O . GLY A 1 187 ? 22.152 11.404 -14.457 1.00 22.70 187 GLY A O 1
ATOM 1690 N N . VAL A 1 188 ? 20.310 12.455 -13.749 1.00 15.90 188 VAL A N 1
ATOM 1691 C CA . VAL A 1 188 ? 21.022 13.166 -12.705 1.00 11.46 188 VAL A CA 1
ATOM 1692 C C . VAL A 1 188 ? 20.328 12.921 -11.390 1.00 13.54 188 VAL A C 1
ATOM 1693 O O . VAL A 1 188 ? 19.125 13.125 -11.277 1.00 17.23 188 VAL A O 1
ATOM 1698 N N . LYS A 1 189 ? 21.071 12.447 -10.401 1.00 11.01 189 LYS A N 1
ATOM 1699 C CA . LYS A 1 189 ? 20.483 12.178 -9.108 1.00 13.21 189 LYS A CA 1
ATOM 1700 C C . LYS A 1 189 ? 20.128 13.454 -8.344 1.00 17.91 189 LYS A C 1
ATOM 1701 O O . LYS A 1 189 ? 19.006 13.584 -7.855 1.00 16.02 189 LYS A O 1
ATOM 1711 N N . LYS A 1 190 ? 21.077 14.382 -8.220 1.00 16.48 190 LYS A N 1
ATOM 1712 C CA . LYS A 1 190 ? 20.833 15.641 -7.510 1.00 16.84 190 LYS A CA 1
ATOM 1713 C C . LYS A 1 190 ? 20.953 16.760 -8.512 1.00 14.75 190 LYS A C 1
ATOM 1714 O O . LYS A 1 190 ? 22.048 17.198 -8.846 1.00 17.79 190 LYS A O 1
ATOM 1724 N N . VAL A 1 191 ? 19.819 17.246 -8.976 1.00 14.03 191 VAL A N 1
ATOM 1725 C CA . VAL A 1 191 ? 19.822 18.279 -9.985 1.00 11.68 191 VAL A CA 1
ATOM 1726 C C . VAL A 1 191 ? 20.454 19.596 -9.545 1.00 13.09 191 VAL A C 1
ATOM 1727 O O . VAL A 1 191 ? 21.427 20.049 -10.140 1.00 15.87 191 VAL A O 1
ATOM 1732 N N . GLY A 1 192 ? 19.954 20.205 -8.491 1.00 11.30 192 GLY A N 1
ATOM 1733 C CA . GLY A 1 192 ? 20.585 21.431 -8.088 1.00 11.17 192 GLY A CA 1
ATOM 1734 C C . GLY A 1 192 ? 19.921 22.075 -6.912 1.00 12.90 192 GLY A C 1
ATOM 1735 O O . GLY A 1 192 ? 18.699 22.035 -6.773 1.00 14.19 192 GLY A O 1
ATOM 1737 N N . LEU A 1 193 ? 20.724 22.647 -6.033 1.00 9.49 193 LEU A N 1
ATOM 1738 C CA . LEU A 1 193 ? 20.140 23.320 -4.911 1.00 13.94 193 LEU A CA 1
ATOM 1739 C C . LEU A 1 193 ? 20.098 24.814 -5.168 1.00 12.16 193 LEU A C 1
ATOM 1740 O O . LEU A 1 193 ? 20.609 25.304 -6.192 1.00 7.89 193 LEU A O 1
ATOM 1746 N N . ASP A 1 194 ? 19.348 25.497 -4.314 1.00 10.18 194 ASP A N 1
ATOM 1747 C CA . ASP A 1 194 ? 19.150 26.936 -4.374 1.00 8.18 194 ASP A CA 1
ATOM 1748 C C . ASP A 1 194 ? 19.330 27.341 -2.912 1.00 9.46 194 ASP A C 1
ATOM 1749 O O . ASP A 1 194 ? 18.366 27.507 -2.172 1.00 11.20 194 ASP A O 1
ATOM 1755 N N . GLY A 1 195 ? 20.590 27.484 -2.518 1.00 10.38 195 GLY A N 1
ATOM 1756 C CA . GLY A 1 195 ? 20.929 27.811 -1.147 1.00 10.26 195 GLY A CA 1
ATOM 1757 C C . GLY A 1 195 ? 21.640 26.571 -0.655 1.00 12.18 195 GLY A C 1
ATOM 1758 O O . GLY A 1 195 ? 21.110 25.473 -0.759 1.00 14.63 195 GLY A O 1
ATOM 1760 N N . SER A 1 196 ? 22.851 26.721 -0.145 1.00 14.12 196 SER A N 1
ATOM 1761 C CA . SER A 1 196 ? 23.610 25.569 0.304 1.00 15.65 196 SER A CA 1
ATOM 1762 C C . SER A 1 196 ? 23.299 25.142 1.722 1.00 15.33 196 SER A C 1
ATOM 1763 O O . SER A 1 196 ? 23.674 24.054 2.128 1.00 18.38 196 SER A O 1
ATOM 1768 N N . SER A 1 197 ? 22.630 25.994 2.484 1.00 16.48 197 SER A N 1
ATOM 1769 C CA . SER A 1 197 ? 22.278 25.653 3.859 1.00 18.92 197 SER A CA 1
ATOM 1770 C C . SER A 1 197 ? 21.072 26.457 4.326 1.00 19.60 197 SER A C 1
ATOM 1771 O O . SER A 1 197 ? 20.559 27.296 3.594 1.00 19.28 197 SER A O 1
ATOM 1776 N N . SER A 1 198 ? 20.644 26.213 5.559 1.00 23.32 198 SER A N 1
ATOM 1777 C CA . SER A 1 198 ? 19.482 26.882 6.141 1.00 24.71 198 SER A CA 1
ATOM 1778 C C . SER A 1 198 ? 19.637 28.370 6.284 1.00 25.64 198 SER A C 1
ATOM 1779 O O . SER A 1 198 ? 18.655 29.106 6.328 1.00 28.85 198 SER A O 1
ATOM 1784 N N . SER A 1 199 ? 20.879 28.810 6.404 1.00 27.83 199 SER A N 1
ATOM 1785 C CA . SER A 1 199 ? 21.165 30.225 6.543 1.00 26.75 199 SER A CA 1
ATOM 1786 C C . SER A 1 199 ? 21.375 30.862 5.169 1.00 23.03 199 SER A C 1
ATOM 1787 O O . SER A 1 199 ? 21.266 32.077 5.015 1.00 28.06 199 SER A O 1
ATOM 1792 N N . ASP A 1 200 ? 21.624 30.036 4.161 1.00 19.08 200 ASP A N 1
ATOM 1793 C CA . ASP A 1 200 ? 21.852 30.544 2.817 1.00 15.38 200 ASP A CA 1
ATOM 1794 C C . ASP A 1 200 ? 20.531 30.721 2.078 1.00 13.67 200 ASP A C 1
ATOM 1795 O O . ASP A 1 200 ? 20.323 30.161 1.004 1.00 16.27 200 ASP A O 1
ATOM 1801 N N . THR A 1 201 ? 19.660 31.545 2.646 1.00 14.78 201 THR A N 1
ATOM 1802 C CA . THR A 1 201 ? 18.333 31.796 2.086 1.00 16.10 201 THR A CA 1
ATOM 1803 C C . THR A 1 201 ? 18.297 33.070 1.244 1.00 15.62 201 THR A C 1
ATOM 1804 O O . THR A 1 201 ? 19.058 34.000 1.486 1.00 20.63 201 THR A O 1
ATOM 1810 N N . GLY A 1 202 ? 17.431 33.103 0.241 1.00 15.64 202 GLY A N 1
ATOM 1811 C CA . GLY A 1 202 ? 17.320 34.289 -0.585 1.00 12.09 202 GLY A CA 1
ATOM 1812 C C . GLY A 1 202 ? 17.375 33.935 -2.046 1.00 10.66 202 GLY A C 1
ATOM 1813 O O . GLY A 1 202 ? 17.219 32.768 -2.403 1.00 13.00 202 GLY A O 1
ATOM 1815 N N . ARG A 1 203 ? 17.596 34.955 -2.870 1.00 8.93 203 ARG A N 1
ATOM 1816 C CA . ARG A 1 203 ? 17.712 34.846 -4.321 1.00 8.80 203 ARG A CA 1
ATOM 1817 C C . ARG A 1 203 ? 16.371 34.775 -5.032 1.00 12.98 203 ARG A C 1
ATOM 1818 O O . ARG A 1 203 ? 15.340 34.463 -4.436 1.00 13.95 203 ARG A O 1
ATOM 1832 N N . ASN A 1 204 ? 16.393 35.125 -6.308 1.00 13.38 204 ASN A N 1
ATOM 1833 C CA . ASN A 1 204 ? 15.212 35.097 -7.147 1.00 10.42 204 ASN A CA 1
ATOM 1834 C C . ASN A 1 204 ? 15.616 34.316 -8.385 1.00 9.83 204 ASN A C 1
ATOM 1835 O O . ASN A 1 204 ? 16.289 34.845 -9.262 1.00 14.71 204 ASN A O 1
ATOM 1843 N N . ILE A 1 205 ? 15.223 33.054 -8.449 1.00 8.36 205 ILE A N 1
ATOM 1844 C CA . ILE A 1 205 ? 15.570 32.194 -9.570 1.00 12.37 205 ILE A CA 1
ATOM 1845 C C . ILE A 1 205 ? 14.346 31.851 -10.432 1.00 14.86 205 ILE A C 1
ATOM 1846 O O . ILE A 1 205 ? 13.227 31.689 -9.922 1.00 12.13 205 ILE A O 1
ATOM 1852 N N . THR A 1 206 ? 14.579 31.696 -11.733 1.00 13.78 206 THR A N 1
ATOM 1853 C CA . THR A 1 206 ? 13.538 31.332 -12.676 1.00 10.13 206 THR A CA 1
ATOM 1854 C C . THR A 1 206 ? 13.989 30.072 -13.399 1.00 11.99 206 THR A C 1
ATOM 1855 O O . THR A 1 206 ? 15.116 30.016 -13.875 1.00 15.30 206 THR A O 1
ATOM 1861 N N . TYR A 1 207 ? 13.145 29.049 -13.433 1.00 9.82 207 TYR A N 1
ATOM 1862 C CA . TYR A 1 207 ? 13.455 27.822 -14.154 1.00 11.67 207 TYR A CA 1
ATOM 1863 C C . TYR A 1 207 ? 12.363 27.723 -15.192 1.00 14.49 207 TYR A C 1
ATOM 1864 O O . TYR A 1 207 ? 11.213 27.500 -14.832 1.00 19.39 207 TYR A O 1
ATOM 1875 N N . HIS A 1 208 ? 12.692 27.916 -16.463 1.00 12.96 208 HIS A N 1
ATOM 1876 C CA . HIS A 1 208 ? 11.668 27.832 -17.489 1.00 13.45 208 HIS A CA 1
ATOM 1877 C C . HIS A 1 208 ? 12.087 27.073 -18.727 1.00 13.94 208 HIS A C 1
ATOM 1878 O O . HIS A 1 208 ? 13.238 27.123 -19.150 1.00 15.54 208 HIS A O 1
ATOM 1887 N N . HIS A 1 209 ? 11.152 26.304 -19.259 1.00 12.13 209 HIS A N 1
ATOM 1888 C CA . HIS A 1 209 ? 11.384 25.527 -20.463 1.00 13.80 209 HIS A CA 1
ATOM 1889 C C . HIS A 1 209 ? 12.461 24.464 -20.350 1.00 14.58 209 HIS A C 1
ATOM 1890 O O . HIS A 1 209 ? 13.121 24.148 -21.330 1.00 18.97 209 HIS A O 1
ATOM 1900 N N . ASN A 1 210 ? 12.610 23.886 -19.164 1.00 14.71 210 ASN A N 1
ATOM 1901 C CA . ASN A 1 210 ? 13.587 22.834 -18.961 1.00 13.19 210 ASN A CA 1
ATOM 1902 C C . ASN A 1 210 ? 12.902 21.496 -19.126 1.00 14.30 210 ASN A C 1
ATOM 1903 O O . ASN A 1 210 ? 11.752 21.319 -18.739 1.00 16.86 210 ASN A O 1
ATOM 1911 N N . TYR A 1 211 ? 13.639 20.537 -19.650 1.00 13.80 211 TYR A N 1
ATOM 1912 C CA . TYR A 1 211 ? 13.134 19.209 -19.846 1.00 11.65 211 TYR A CA 1
ATOM 1913 C C . TYR A 1 211 ? 13.937 18.308 -18.903 1.00 15.85 211 TYR A C 1
ATOM 1914 O O . TYR A 1 211 ? 15.128 18.074 -19.117 1.00 15.48 211 TYR A O 1
ATOM 1925 N N . TYR A 1 212 ? 13.291 17.852 -17.834 1.00 13.67 212 TYR A N 1
ATOM 1926 C CA . TYR A 1 212 ? 13.917 16.970 -16.860 1.00 14.79 212 TYR A CA 1
ATOM 1927 C C . TYR A 1 212 ? 13.444 15.553 -17.149 1.00 18.90 212 TYR A C 1
ATOM 1928 O O . TYR A 1 212 ? 12.250 15.327 -17.318 1.00 22.91 212 TYR A O 1
ATOM 1939 N N . ASN A 1 213 ? 14.361 14.594 -17.172 1.00 19.20 213 ASN A N 1
ATOM 1940 C CA . ASN A 1 213 ? 13.984 13.221 -17.431 1.00 16.30 213 ASN A CA 1
ATOM 1941 C C . ASN A 1 213 ? 14.896 12.261 -16.697 1.00 17.46 213 ASN A C 1
ATOM 1942 O O . ASN A 1 213 ? 16.103 12.252 -16.919 1.00 18.79 213 ASN A O 1
ATOM 1950 N N . ASP A 1 214 ? 14.314 11.467 -15.808 1.00 13.95 214 ASP A N 1
ATOM 1951 C CA . ASP A 1 214 ? 15.061 10.492 -15.038 1.00 13.70 214 ASP A CA 1
ATOM 1952 C C . ASP A 1 214 ? 16.002 11.220 -14.097 1.00 17.33 214 ASP A C 1
ATOM 1953 O O . ASP A 1 214 ? 17.216 11.223 -14.280 1.00 18.45 214 ASP A O 1
ATOM 1959 N N . VAL A 1 215 ? 15.425 11.875 -13.105 1.00 15.24 215 VAL A N 1
ATOM 1960 C CA . VAL A 1 215 ? 16.203 12.602 -12.133 1.00 13.29 215 VAL A CA 1
ATOM 1961 C C . VAL A 1 215 ? 15.659 12.202 -10.785 1.00 15.37 215 VAL A C 1
ATOM 1962 O O . VAL A 1 215 ? 14.491 11.862 -10.670 1.00 16.46 215 VAL A O 1
ATOM 1967 N N . ASN A 1 216 ? 16.493 12.217 -9.759 1.00 14.57 216 ASN A N 1
ATOM 1968 C CA . ASN A 1 216 ? 16.011 11.823 -8.451 1.00 14.06 216 ASN A CA 1
ATOM 1969 C C . ASN A 1 216 ? 15.402 12.935 -7.609 1.00 14.86 216 ASN A C 1
ATOM 1970 O O . ASN A 1 216 ? 14.266 12.796 -7.160 1.00 16.30 216 ASN A O 1
ATOM 1978 N N . ALA A 1 217 ? 16.122 14.048 -7.428 1.00 16.12 217 ALA A N 1
ATOM 1979 C CA . ALA A 1 217 ? 15.636 15.148 -6.592 1.00 13.18 217 ALA A CA 1
ATOM 1980 C C . ALA A 1 217 ? 16.236 16.524 -6.862 1.00 11.23 217 ALA A C 1
ATOM 1981 O O . ALA A 1 217 ? 17.126 16.684 -7.706 1.00 10.30 217 ALA A O 1
ATOM 1984 N N . ARG A 1 218 ? 15.722 17.512 -6.130 1.00 9.50 218 ARG A N 1
ATOM 1985 C CA . ARG A 1 218 ? 16.182 18.913 -6.187 1.00 11.69 218 ARG A CA 1
ATOM 1986 C C . ARG A 1 218 ? 15.935 19.630 -7.503 1.00 13.30 218 ARG A C 1
ATOM 1987 O O . ARG A 1 218 ? 16.890 19.955 -8.223 1.00 10.83 218 ARG A O 1
ATOM 2001 N N . LEU A 1 219 ? 14.677 19.988 -7.758 1.00 11.61 219 LEU A N 1
ATOM 2002 C CA . LEU A 1 219 ? 14.319 20.651 -9.006 1.00 13.63 219 LEU A CA 1
ATOM 2003 C C . LEU A 1 219 ? 13.681 22.028 -8.862 1.00 14.09 219 LEU A C 1
ATOM 2004 O O . LEU A 1 219 ? 12.796 22.370 -9.646 1.00 15.99 219 LEU A O 1
ATOM 2010 N N . PRO A 1 220 ? 14.214 22.895 -7.980 1.00 14.69 220 PRO A N 1
ATOM 2011 C CA . PRO A 1 220 ? 15.366 22.754 -7.082 1.00 12.34 220 PRO A CA 1
ATOM 2012 C C . PRO A 1 220 ? 15.016 22.454 -5.634 1.00 13.66 220 PRO A C 1
ATOM 2013 O O . PRO A 1 220 ? 13.852 22.230 -5.297 1.00 13.20 220 PRO A O 1
ATOM 2017 N N . LEU A 1 221 ? 16.058 22.378 -4.805 1.00 13.44 221 LEU A N 1
ATOM 2018 C CA . LEU A 1 221 ? 15.901 22.239 -3.363 1.00 13.09 221 LEU A CA 1
ATOM 2019 C C . LEU A 1 221 ? 16.053 23.729 -3.059 1.00 14.90 221 LEU A C 1
ATOM 2020 O O . LEU A 1 221 ? 17.151 24.271 -3.142 1.00 16.01 221 LEU A O 1
ATOM 2026 N N . GLN A 1 222 ? 14.941 24.396 -2.788 1.00 15.19 222 GLN A N 1
ATOM 2027 C CA . GLN A 1 222 ? 14.928 25.832 -2.542 1.00 11.10 222 GLN A CA 1
ATOM 2028 C C . GLN A 1 222 ? 14.998 26.235 -1.083 1.00 10.66 222 GLN A C 1
ATOM 2029 O O . GLN A 1 222 ? 14.275 25.704 -0.249 1.00 12.88 222 GLN A O 1
ATOM 2038 N N . ARG A 1 223 ? 15.887 27.161 -0.764 1.00 10.56 223 ARG A N 1
ATOM 2039 C CA . ARG A 1 223 ? 15.956 27.650 0.595 1.00 9.19 223 ARG A CA 1
ATOM 2040 C C . ARG A 1 223 ? 15.676 29.137 0.585 1.00 11.59 223 ARG A C 1
ATOM 2041 O O . ARG A 1 223 ? 16.505 29.933 0.159 1.00 13.95 223 ARG A O 1
ATOM 2055 N N . GLY A 1 224 ? 14.434 29.489 0.927 1.00 12.45 224 GLY A N 1
ATOM 2056 C CA . GLY A 1 224 ? 14.034 30.884 0.969 1.00 6.46 224 GLY A CA 1
ATOM 2057 C C . GLY A 1 224 ? 13.902 31.504 -0.404 1.00 6.09 224 GLY A C 1
ATOM 2058 O O . GLY A 1 224 ? 13.829 30.815 -1.419 1.00 9.12 224 GLY A O 1
ATOM 2060 N N . GLY A 1 225 ? 13.812 32.822 -0.427 1.00 7.95 225 GLY A N 1
ATOM 2061 C CA . GLY A 1 225 ? 13.696 33.536 -1.683 1.00 8.79 225 GLY A CA 1
ATOM 2062 C C . GLY A 1 225 ? 12.459 33.209 -2.492 1.00 10.76 225 GLY A C 1
ATOM 2063 O O . GLY A 1 225 ? 11.442 32.756 -1.950 1.00 12.35 225 GLY A O 1
ATOM 2065 N N . LEU A 1 226 ? 12.574 33.404 -3.799 1.00 9.85 226 LEU A N 1
ATOM 2066 C CA . LEU A 1 226 ? 11.484 33.163 -4.731 1.00 12.01 226 LEU A CA 1
ATOM 2067 C C . LEU A 1 226 ? 11.961 32.301 -5.866 1.00 10.22 226 LEU A C 1
ATOM 2068 O O . LEU A 1 226 ? 13.073 32.492 -6.362 1.00 12.56 226 LEU A O 1
ATOM 2074 N N . VAL A 1 227 ? 11.099 31.412 -6.334 1.00 6.90 227 VAL A N 1
ATOM 2075 C CA . VAL A 1 227 ? 11.423 30.584 -7.480 1.00 8.65 227 VAL A CA 1
ATOM 2076 C C . VAL A 1 227 ? 10.209 30.613 -8.390 1.00 10.34 227 VAL A C 1
ATOM 2077 O O . VAL A 1 227 ? 9.078 30.486 -7.931 1.00 13.56 227 VAL A O 1
ATOM 2082 N N . HIS A 1 228 ? 10.437 30.883 -9.663 1.00 9.84 228 HIS A N 1
ATOM 2083 C CA . HIS A 1 228 ? 9.365 30.907 -10.628 1.00 7.08 228 HIS A CA 1
ATOM 2084 C C . HIS A 1 228 ? 9.691 29.804 -11.610 1.00 10.31 228 HIS A C 1
ATOM 2085 O O . HIS A 1 228 ? 10.638 29.921 -12.385 1.00 11.73 228 HIS A O 1
ATOM 2095 N N . ALA A 1 229 ? 8.934 28.716 -11.547 1.00 7.16 229 ALA A N 1
ATOM 2096 C CA . ALA A 1 229 ? 9.138 27.593 -12.437 1.00 6.81 229 ALA A CA 1
ATOM 2097 C C . ALA A 1 229 ? 7.952 27.536 -13.392 1.00 12.10 229 ALA A C 1
ATOM 2098 O O . ALA A 1 229 ? 6.824 27.303 -12.955 1.00 14.54 229 ALA A O 1
ATOM 2101 N N . TYR A 1 230 ? 8.190 27.777 -14.679 1.00 11.78 230 TYR A N 1
ATOM 2102 C CA . TYR A 1 230 ? 7.118 27.737 -15.666 1.00 12.58 230 TYR A CA 1
ATOM 2103 C C . TYR A 1 230 ? 7.517 27.049 -16.961 1.00 14.05 230 TYR A C 1
ATOM 2104 O O . TYR A 1 230 ? 8.671 27.103 -17.384 1.00 16.84 230 TYR A O 1
ATOM 2115 N N . ASN A 1 231 ? 6.559 26.352 -17.557 1.00 12.40 231 ASN A N 1
ATOM 2116 C CA . ASN A 1 231 ? 6.771 25.666 -18.819 1.00 13.27 231 ASN A CA 1
ATOM 2117 C C . ASN A 1 231 ? 7.886 24.624 -18.814 1.00 15.70 231 ASN A C 1
ATOM 2118 O O . ASN A 1 231 ? 8.572 24.466 -19.813 1.00 11.10 231 ASN A O 1
ATOM 2126 N N . ASN A 1 232 ? 8.052 23.909 -17.702 1.00 14.49 232 ASN A N 1
ATOM 2127 C CA . ASN A 1 232 ? 9.063 22.861 -17.588 1.00 13.74 232 ASN A CA 1
ATOM 2128 C C . ASN A 1 232 ? 8.377 21.518 -17.783 1.00 16.53 232 ASN A C 1
ATOM 2129 O O . ASN A 1 232 ? 7.214 21.361 -17.411 1.00 21.54 232 ASN A O 1
ATOM 2137 N N . LEU A 1 233 ? 9.079 20.551 -18.365 1.00 14.59 233 LEU A N 1
ATOM 2138 C CA . LEU A 1 233 ? 8.525 19.226 -18.558 1.00 14.42 233 LEU A CA 1
ATOM 2139 C C . LEU A 1 233 ? 9.208 18.342 -17.515 1.00 15.93 233 LEU A C 1
ATOM 2140 O O . LEU A 1 233 ? 10.420 18.116 -17.580 1.00 19.24 233 LEU A O 1
ATOM 2146 N N . TYR A 1 234 ? 8.436 17.869 -16.545 1.00 14.48 234 TYR A N 1
ATOM 2147 C CA . TYR A 1 234 ? 8.937 17.018 -15.477 1.00 14.21 234 TYR A CA 1
ATOM 2148 C C . TYR A 1 234 ? 8.480 15.587 -15.653 1.00 18.33 234 TYR A C 1
ATOM 2149 O O . TYR A 1 234 ? 7.328 15.260 -15.350 1.00 22.99 234 TYR A O 1
ATOM 2160 N N . THR A 1 235 ? 9.379 14.723 -16.103 1.00 17.32 235 THR A N 1
ATOM 2161 C CA . THR A 1 235 ? 9.043 13.325 -16.283 1.00 19.00 235 THR A CA 1
ATOM 2162 C C . THR A 1 235 ? 10.051 12.438 -15.592 1.00 18.52 235 THR A C 1
ATOM 2163 O O . THR A 1 235 ? 11.234 12.761 -15.503 1.00 22.25 235 THR A O 1
ATOM 2169 N N . ASN A 1 236 ? 9.557 11.336 -15.060 1.00 18.73 236 ASN A N 1
ATOM 2170 C CA . ASN A 1 236 ? 10.388 10.365 -14.377 1.00 22.11 236 ASN A CA 1
ATOM 2171 C C . ASN A 1 236 ? 11.239 10.962 -13.283 1.00 21.32 236 ASN A C 1
ATOM 2172 O O . ASN A 1 236 ? 12.473 11.000 -13.379 1.00 22.28 236 ASN A O 1
ATOM 2180 N N . ILE A 1 237 ? 10.559 11.468 -12.264 1.00 19.63 237 ILE A N 1
ATOM 2181 C CA . ILE A 1 237 ? 11.208 12.044 -11.104 1.00 16.68 237 ILE A CA 1
ATOM 2182 C C . ILE A 1 237 ? 11.135 10.911 -10.088 1.00 18.00 237 ILE A C 1
ATOM 2183 O O . ILE A 1 237 ? 10.044 10.524 -9.647 1.00 21.79 237 ILE A O 1
ATOM 2189 N N . THR A 1 238 ? 12.289 10.355 -9.746 1.00 16.07 238 THR A N 1
ATOM 2190 C CA . THR A 1 238 ? 12.347 9.228 -8.838 1.00 15.71 238 THR A CA 1
ATOM 2191 C C . THR A 1 238 ? 12.414 9.489 -7.334 1.00 17.07 238 THR A C 1
ATOM 2192 O O . THR A 1 238 ? 12.394 8.531 -6.561 1.00 19.35 238 THR A O 1
ATOM 2198 N N . GLY A 1 239 ? 12.470 10.749 -6.901 1.00 18.80 239 GLY A N 1
ATOM 2199 C CA . GLY A 1 239 ? 12.546 11.020 -5.468 1.00 14.61 239 GLY A CA 1
ATOM 2200 C C . GLY A 1 239 ? 11.648 12.131 -4.951 1.00 16.22 239 GLY A C 1
ATOM 2201 O O . GLY A 1 239 ? 10.847 11.908 -4.040 1.00 18.61 239 GLY A O 1
ATOM 2203 N N . SER A 1 240 ? 11.840 13.338 -5.469 1.00 14.88 240 SER A N 1
ATOM 2204 C CA . SER A 1 240 ? 11.043 14.507 -5.094 1.00 11.63 240 SER A CA 1
ATOM 2205 C C . SER A 1 240 ? 11.364 15.593 -6.110 1.00 12.16 240 SER A C 1
ATOM 2206 O O . SER A 1 240 ? 12.415 15.547 -6.749 1.00 11.52 240 SER A O 1
ATOM 2211 N N . GLY A 1 241 ? 10.444 16.526 -6.325 1.00 10.15 241 GLY A N 1
ATOM 2212 C CA . GLY A 1 241 ? 10.680 17.558 -7.314 1.00 6.56 241 GLY A CA 1
ATOM 2213 C C . GLY A 1 241 ? 11.106 18.845 -6.662 1.00 11.66 241 GLY A C 1
ATOM 2214 O O . GLY A 1 241 ? 12.216 18.945 -6.144 1.00 14.97 241 GLY A O 1
ATOM 2216 N N . LEU A 1 242 ? 10.225 19.835 -6.696 1.00 8.76 242 LEU A N 1
ATOM 2217 C CA . LEU A 1 242 ? 10.504 21.118 -6.087 1.00 10.74 242 LEU A CA 1
ATOM 2218 C C . LEU A 1 242 ? 10.280 20.954 -4.606 1.00 11.91 242 LEU A C 1
ATOM 2219 O O . LEU A 1 242 ? 9.188 20.591 -4.178 1.00 11.37 242 LEU A O 1
ATOM 2225 N N . ASN A 1 243 ? 11.333 21.171 -3.830 1.00 11.82 243 ASN A N 1
ATOM 2226 C CA . ASN A 1 243 ? 11.269 21.056 -2.385 1.00 8.14 243 ASN A CA 1
ATOM 2227 C C . ASN A 1 243 ? 11.411 22.477 -1.880 1.00 10.36 243 ASN A C 1
ATOM 2228 O O . ASN A 1 243 ? 12.512 23.013 -1.843 1.00 13.64 243 ASN A O 1
ATOM 2236 N N . VAL A 1 244 ? 10.290 23.108 -1.549 1.00 10.68 244 VAL A N 1
ATOM 2237 C CA . VAL A 1 244 ? 10.278 24.505 -1.110 1.00 8.68 244 VAL A CA 1
ATOM 2238 C C . VAL A 1 244 ? 10.476 24.620 0.386 1.00 12.23 244 VAL A C 1
ATOM 2239 O O . VAL A 1 244 ? 9.564 24.346 1.173 1.00 15.31 244 VAL A O 1
ATOM 2244 N N . ARG A 1 245 ? 11.657 25.091 0.783 1.00 12.05 245 ARG A N 1
ATOM 2245 C CA . ARG A 1 245 ? 11.996 25.162 2.197 1.00 8.15 245 ARG A CA 1
ATOM 2246 C C . ARG A 1 245 ? 12.365 26.510 2.734 1.00 9.48 245 ARG A C 1
ATOM 2247 O O . ARG A 1 245 ? 12.409 27.494 2.000 1.00 14.38 245 ARG A O 1
ATOM 2261 N N . GLN A 1 246 ? 12.568 26.552 4.048 1.00 12.41 246 GLN A N 1
ATOM 2262 C CA . GLN A 1 246 ? 12.936 27.769 4.767 1.00 12.84 246 GLN A CA 1
ATOM 2263 C C . GLN A 1 246 ? 12.101 28.958 4.341 1.00 14.49 246 GLN A C 1
ATOM 2264 O O . GLN A 1 246 ? 12.624 30.012 3.992 1.00 15.31 246 GLN A O 1
ATOM 2273 N N . ASN A 1 247 ? 10.792 28.762 4.309 1.00 16.32 247 ASN A N 1
ATOM 2274 C CA . ASN A 1 247 ? 9.875 29.831 3.954 1.00 13.86 247 ASN A CA 1
ATOM 2275 C C . ASN A 1 247 ? 10.033 30.421 2.550 1.00 14.13 247 ASN A C 1
ATOM 2276 O O . ASN A 1 247 ? 9.640 31.563 2.300 1.00 14.91 247 ASN A O 1
ATOM 2284 N N . GLY A 1 248 ? 10.594 29.657 1.623 1.00 10.83 248 GLY A N 1
ATOM 2285 C CA . GLY A 1 248 ? 10.715 30.182 0.281 1.00 12.51 248 GLY A CA 1
ATOM 2286 C C . GLY A 1 248 ? 9.326 30.252 -0.331 1.00 16.28 248 GLY A C 1
ATOM 2287 O O . GLY A 1 248 ? 8.372 29.669 0.202 1.00 15.77 248 GLY A O 1
ATOM 2289 N N . GLN A 1 249 ? 9.192 30.995 -1.419 1.00 14.33 249 GLN A N 1
ATOM 2290 C CA . GLN A 1 249 ? 7.908 31.100 -2.106 1.00 16.73 249 GLN A CA 1
ATOM 2291 C C . GLN A 1 249 ? 8.124 30.665 -3.532 1.00 15.43 249 GLN A C 1
ATOM 2292 O O . GLN A 1 249 ? 9.120 31.049 -4.140 1.00 17.40 249 GLN A O 1
ATOM 2301 N N . ALA A 1 250 ? 7.217 29.859 -4.064 1.00 10.76 250 ALA A N 1
ATOM 2302 C CA . ALA A 1 250 ? 7.363 29.406 -5.427 1.00 12.90 250 ALA A CA 1
ATOM 2303 C C . ALA A 1 250 ? 6.074 29.586 -6.202 1.00 14.42 250 ALA A C 1
ATOM 2304 O O . ALA A 1 250 ? 4.986 29.461 -5.646 1.00 17.93 250 ALA A O 1
ATOM 2307 N N . LEU A 1 251 ? 6.210 29.959 -7.471 1.00 15.80 251 LEU A N 1
ATOM 2308 C CA . LEU A 1 251 ? 5.077 30.129 -8.375 1.00 13.30 251 LEU A CA 1
ATOM 2309 C C . LEU A 1 251 ? 5.310 29.047 -9.410 1.00 14.71 251 LEU A C 1
ATOM 2310 O O . LEU A 1 251 ? 6.267 29.107 -10.184 1.00 15.50 251 LEU A O 1
ATOM 2316 N N . ILE A 1 252 ? 4.458 28.033 -9.385 1.00 14.60 252 ILE A N 1
ATOM 2317 C CA . ILE A 1 252 ? 4.575 26.892 -10.272 1.00 14.57 252 ILE A CA 1
ATOM 2318 C C . ILE A 1 252 ? 3.459 26.929 -11.296 1.00 16.41 252 ILE A C 1
ATOM 2319 O O . ILE A 1 252 ? 2.341 26.465 -11.035 1.00 14.92 252 ILE A O 1
ATOM 2325 N N . GLU A 1 253 ? 3.785 27.408 -12.492 1.00 17.10 253 GLU A N 1
ATOM 2326 C CA . GLU A 1 253 ? 2.776 27.530 -13.519 1.00 19.77 253 GLU A CA 1
ATOM 2327 C C . GLU A 1 253 ? 2.999 26.964 -14.907 1.00 17.88 253 GLU A C 1
ATOM 2328 O O . GLU A 1 253 ? 4.064 27.110 -15.502 1.00 20.24 253 GLU A O 1
ATOM 2335 N N . ASN A 1 254 ? 1.941 26.368 -15.437 1.00 15.32 254 ASN A N 1
ATOM 2336 C CA . ASN A 1 254 ? 1.932 25.810 -16.779 1.00 12.75 254 ASN A CA 1
ATOM 2337 C C . ASN A 1 254 ? 3.038 24.825 -17.048 1.00 15.12 254 ASN A C 1
ATOM 2338 O O . ASN A 1 254 ? 3.707 24.915 -18.079 1.00 12.79 254 ASN A O 1
ATOM 2346 N N . ASN A 1 255 ? 3.244 23.904 -16.117 1.00 14.30 255 ASN A N 1
ATOM 2347 C CA . ASN A 1 255 ? 4.282 22.886 -16.257 1.00 15.32 255 ASN A CA 1
ATOM 2348 C C . ASN A 1 255 ? 3.554 21.588 -16.494 1.00 16.61 255 ASN A C 1
ATOM 2349 O O . ASN A 1 255 ? 2.348 21.498 -16.265 1.00 19.28 255 ASN A O 1
ATOM 2357 N N . TRP A 1 256 ? 4.288 20.578 -16.934 1.00 17.53 256 TRP A N 1
ATOM 2358 C CA . TRP A 1 256 ? 3.713 19.268 -17.162 1.00 18.82 256 TRP A CA 1
ATOM 2359 C C . TRP A 1 256 ? 4.464 18.271 -16.284 1.00 19.76 256 TRP A C 1
ATOM 2360 O O . TRP A 1 256 ? 5.674 18.125 -16.431 1.00 21.04 256 TRP A O 1
ATOM 2373 N N . PHE A 1 257 ? 3.759 17.593 -15.382 1.00 17.42 257 PHE A N 1
ATOM 2374 C CA . PHE A 1 257 ? 4.370 16.610 -14.498 1.00 15.39 257 PHE A CA 1
ATOM 2375 C C . PHE A 1 257 ? 3.864 15.238 -14.906 1.00 20.70 257 PHE A C 1
ATOM 2376 O O . PHE A 1 257 ? 2.676 15.074 -15.210 1.00 24.51 257 PHE A O 1
ATOM 2385 N N . GLU A 1 258 ? 4.735 14.240 -14.843 1.00 19.67 258 GLU A N 1
ATOM 2386 C CA . GLU A 1 258 ? 4.359 12.891 -15.215 1.00 20.67 25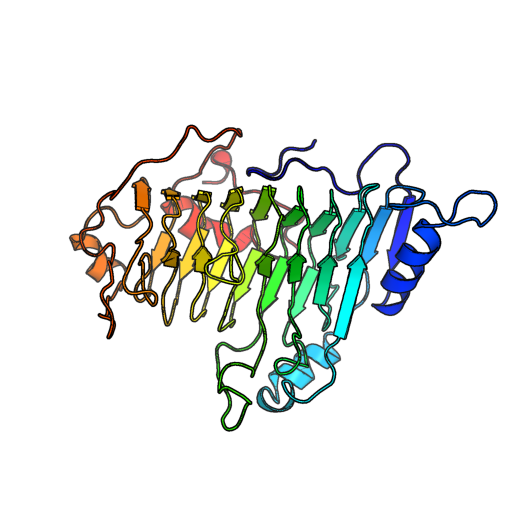8 GLU A CA 1
ATOM 2387 C C . GLU A 1 258 ? 5.362 11.892 -14.681 1.00 19.57 258 GLU A C 1
ATOM 2388 O O . GLU A 1 258 ? 6.564 12.087 -14.799 1.00 22.86 258 GLU A O 1
ATOM 2395 N N . LYS A 1 259 ? 4.851 10.810 -14.114 1.00 17.50 259 LYS A N 1
ATOM 2396 C CA . LYS A 1 259 ? 5.674 9.768 -13.536 1.00 20.79 259 LYS A CA 1
ATOM 2397 C C . LYS A 1 259 ? 6.626 10.448 -12.576 1.00 22.22 259 LYS A C 1
ATOM 2398 O O . LYS A 1 259 ? 7.848 10.420 -12.744 1.00 19.86 259 LYS A O 1
ATOM 2408 N N . ALA A 1 260 ? 6.039 11.051 -11.550 1.00 20.61 260 ALA A N 1
ATOM 2409 C CA . ALA A 1 260 ? 6.801 11.786 -10.566 1.00 18.55 260 ALA A CA 1
ATOM 2410 C C . ALA A 1 260 ? 6.387 11.448 -9.142 1.00 19.28 260 ALA A C 1
ATOM 2411 O O . ALA A 1 260 ? 5.206 11.279 -8.855 1.00 21.23 260 ALA A O 1
ATOM 2414 N N . ILE A 1 261 ? 7.366 11.282 -8.265 1.00 17.92 261 ILE A N 1
ATOM 2415 C CA . ILE A 1 261 ? 7.086 11.019 -6.867 1.00 16.00 261 ILE A CA 1
ATOM 2416 C C . ILE A 1 261 ? 7.332 12.343 -6.162 1.00 17.95 261 ILE A C 1
ATOM 2417 O O . ILE A 1 261 ? 8.305 13.032 -6.477 1.00 17.74 261 ILE A O 1
ATOM 2423 N N . ASN A 1 262 ? 6.423 12.731 -5.270 1.00 15.64 262 ASN A N 1
ATOM 2424 C CA . ASN A 1 262 ? 6.532 13.990 -4.536 1.00 12.82 262 ASN A CA 1
ATOM 2425 C C . ASN A 1 262 ? 6.964 15.142 -5.445 1.00 14.91 262 ASN A C 1
ATOM 2426 O O . ASN A 1 262 ? 7.939 15.834 -5.167 1.00 16.34 262 ASN A O 1
ATOM 2434 N N . PRO A 1 263 ? 6.204 15.415 -6.515 1.00 16.77 263 PRO A N 1
ATOM 2435 C CA . PRO A 1 263 ? 6.592 16.505 -7.420 1.00 16.18 263 PRO A CA 1
ATOM 2436 C C . PRO A 1 263 ? 6.749 17.905 -6.812 1.00 16.29 263 PRO A C 1
ATOM 2437 O O . PRO A 1 263 ? 7.579 18.682 -7.280 1.00 14.98 263 PRO A O 1
ATOM 2441 N N . VAL A 1 264 ? 5.938 18.227 -5.803 1.00 13.98 264 VAL A N 1
ATOM 2442 C CA . VAL A 1 264 ? 5.976 19.521 -5.107 1.00 11.35 264 VAL A CA 1
ATOM 2443 C C . VAL A 1 264 ? 5.826 19.190 -3.627 1.00 13.79 264 VAL A C 1
ATOM 2444 O O . VAL A 1 264 ? 4.778 18.714 -3.203 1.00 15.73 264 VAL A O 1
ATOM 2449 N N . THR A 1 265 ? 6.848 19.479 -2.834 1.00 10.82 265 THR A N 1
ATOM 2450 C CA . THR A 1 265 ? 6.825 19.143 -1.416 1.00 9.91 265 THR A CA 1
ATOM 2451 C C . THR A 1 265 ? 7.692 20.117 -0.624 1.00 13.38 265 THR A C 1
ATOM 2452 O O . THR A 1 265 ? 8.281 21.042 -1.191 1.00 15.74 265 THR A O 1
ATOM 2458 N N . SER A 1 266 ? 7.671 19.965 0.694 1.00 13.06 266 SER A N 1
ATOM 2459 C CA . SER A 1 266 ? 8.482 20.762 1.600 1.00 12.12 266 SER A CA 1
ATOM 2460 C C . SER A 1 266 ? 8.855 19.740 2.658 1.00 17.62 266 SER A C 1
ATOM 2461 O O . SER A 1 266 ? 8.048 19.403 3.531 1.00 16.63 266 SER A O 1
ATOM 2466 N N . ARG A 1 267 ? 10.071 19.218 2.558 1.00 17.21 267 ARG A N 1
ATOM 2467 C CA . ARG A 1 267 ? 10.507 18.195 3.483 1.00 17.20 267 ARG A CA 1
ATOM 2468 C C . ARG A 1 267 ? 11.987 18.255 3.821 1.00 16.71 267 ARG A C 1
ATOM 2469 O O . ARG A 1 267 ? 12.779 18.876 3.110 1.00 13.82 267 ARG A O 1
ATOM 2483 N N . TYR A 1 268 ? 12.314 17.553 4.906 1.00 17.30 268 TYR A N 1
ATOM 2484 C CA . TYR A 1 268 ? 13.647 17.369 5.476 1.00 16.42 268 TYR A CA 1
ATOM 2485 C C . TYR A 1 268 ? 14.077 18.327 6.566 1.00 16.30 268 TYR A C 1
ATOM 2486 O O . TYR A 1 268 ? 15.079 18.088 7.211 1.00 20.79 268 TYR A O 1
ATOM 2497 N N . ASP A 1 269 ? 13.325 19.392 6.805 1.00 16.71 269 ASP A N 1
ATOM 2498 C CA . ASP A 1 269 ? 13.689 20.311 7.878 1.00 16.70 269 ASP A CA 1
ATOM 2499 C C . ASP A 1 269 ? 12.778 20.093 9.087 1.00 18.03 269 ASP A C 1
ATOM 2500 O O . ASP A 1 269 ? 13.184 20.305 10.236 1.00 17.42 269 ASP A O 1
ATOM 2506 N N . GLY A 1 270 ? 11.535 19.697 8.809 1.00 16.57 270 GLY A N 1
ATOM 2507 C CA . GLY A 1 270 ? 10.559 19.485 9.866 1.00 12.94 270 GLY A CA 1
ATOM 2508 C C . GLY A 1 270 ? 9.908 20.789 10.309 1.00 16.41 270 GLY A C 1
ATOM 2509 O O . GLY A 1 270 ? 9.052 20.799 11.201 1.00 18.27 270 GLY A O 1
ATOM 2511 N N . LYS A 1 271 ? 10.298 21.895 9.681 1.00 15.94 271 LYS A N 1
ATOM 2512 C CA . LYS A 1 271 ? 9.733 23.191 10.019 1.00 16.62 271 LYS A CA 1
ATOM 2513 C C . LYS A 1 271 ? 10.000 24.235 8.941 1.00 16.12 271 LYS A C 1
ATOM 2514 O O . LYS A 1 271 ? 10.665 23.948 7.945 1.00 20.00 271 LYS A O 1
ATOM 2524 N N . ASN A 1 272 ? 9.466 25.438 9.155 1.00 14.98 272 ASN A N 1
ATOM 2525 C CA . ASN A 1 272 ? 9.589 26.577 8.246 1.00 15.88 272 ASN A CA 1
ATOM 2526 C C . ASN A 1 272 ? 9.275 26.196 6.818 1.00 15.78 272 ASN A C 1
ATOM 2527 O O . ASN A 1 272 ? 10.057 26.476 5.900 1.00 17.95 272 ASN A O 1
ATOM 2535 N N . PHE A 1 273 ? 8.112 25.590 6.628 1.00 11.78 273 PHE A N 1
ATOM 2536 C CA . PHE A 1 273 ? 7.699 25.137 5.314 1.00 9.60 273 PHE A CA 1
ATOM 2537 C C . PHE A 1 273 ? 7.523 26.295 4.366 1.00 10.85 273 PHE A C 1
ATOM 2538 O O . PHE A 1 273 ? 7.103 27.381 4.766 1.00 13.61 273 PHE A O 1
ATOM 2547 N N . GLY A 1 274 ? 7.871 26.078 3.107 1.00 13.69 274 GLY A N 1
ATOM 2548 C CA . GLY A 1 274 ? 7.703 27.134 2.134 1.00 14.61 274 GLY A CA 1
ATOM 2549 C C . GLY A 1 274 ? 6.300 27.068 1.558 1.00 16.52 274 GLY A C 1
ATOM 2550 O O . GLY A 1 274 ? 5.506 26.197 1.931 1.00 14.90 274 GLY A O 1
ATOM 2552 N N . THR A 1 275 ? 6.006 27.967 0.623 1.00 16.30 275 THR A N 1
ATOM 2553 C CA . THR A 1 275 ? 4.696 28.023 -0.006 1.00 15.53 275 THR A CA 1
ATOM 2554 C C . THR A 1 275 ? 4.763 27.912 -1.520 1.00 17.84 275 THR A C 1
ATOM 2555 O O . THR A 1 275 ? 5.818 28.111 -2.135 1.00 20.49 275 THR A O 1
ATOM 2561 N N . TRP A 1 276 ? 3.636 27.559 -2.116 1.00 15.35 276 TRP A N 1
ATOM 2562 C CA . TRP A 1 276 ? 3.561 27.459 -3.554 1.00 16.63 276 TRP A CA 1
ATOM 2563 C C . TRP A 1 276 ? 2.222 27.928 -4.082 1.00 15.99 276 TRP A C 1
ATOM 2564 O O . TRP A 1 276 ? 1.199 27.807 -3.403 1.00 17.26 276 TRP A O 1
ATOM 2577 N N . VAL A 1 277 ? 2.266 28.541 -5.259 1.00 16.44 277 VAL A N 1
ATOM 2578 C CA . VAL A 1 277 ? 1.087 29.011 -5.969 1.00 13.29 277 VAL A CA 1
ATOM 2579 C C . VAL A 1 277 ? 1.043 28.102 -7.188 1.00 16.41 277 VAL A C 1
ATOM 2580 O O . VAL A 1 277 ? 1.971 28.096 -7.994 1.00 17.94 277 VAL A O 1
ATOM 2585 N N . LEU A 1 278 ? 0.006 27.283 -7.288 1.00 15.32 278 LEU A N 1
ATOM 2586 C CA . LEU A 1 278 ? -0.111 26.360 -8.403 1.00 13.77 278 LEU A CA 1
ATOM 2587 C C . LEU A 1 278 ? -1.116 26.859 -9.424 1.00 17.73 278 LEU A C 1
ATOM 2588 O O . LEU A 1 278 ? -2.234 27.216 -9.064 1.00 24.76 278 LEU A O 1
ATOM 2594 N N . LYS A 1 279 ? -0.728 26.902 -10.694 1.00 22.65 279 LYS A N 1
ATOM 2595 C CA . LYS A 1 279 ? -1.641 27.344 -11.743 1.00 22.20 279 LYS A CA 1
ATOM 2596 C C . LYS A 1 279 ? -1.242 26.965 -13.157 1.00 21.90 279 LYS A C 1
ATOM 2597 O O . LYS A 1 279 ? -0.082 27.068 -13.539 1.00 21.81 279 LYS A O 1
ATOM 2607 N N . GLY A 1 280 ? -2.220 26.460 -13.902 1.00 19.34 280 GLY A N 1
ATOM 2608 C CA . GLY A 1 280 ? -2.019 26.086 -15.288 1.00 15.53 280 GLY A CA 1
ATOM 2609 C C . GLY A 1 280 ? -1.238 24.831 -15.597 1.00 15.26 280 GLY A C 1
ATOM 2610 O O . GLY A 1 280 ? -0.937 24.572 -16.753 1.00 18.43 280 GLY A O 1
ATOM 2612 N N . ASN A 1 281 ? -0.937 24.024 -14.592 1.00 17.39 281 ASN A N 1
ATOM 2613 C CA . ASN A 1 281 ? -0.170 22.808 -14.827 1.00 18.33 281 ASN A CA 1
ATOM 2614 C C . ASN A 1 281 ? -1.088 21.754 -15.415 1.00 21.60 281 ASN A C 1
ATOM 2615 O O . ASN A 1 281 ? -2.293 21.963 -15.465 1.00 24.48 281 ASN A O 1
ATOM 2623 N N . ASN A 1 282 ? -0.539 20.638 -15.888 1.00 21.54 282 ASN A N 1
ATOM 2624 C CA . ASN A 1 282 ? -1.392 19.594 -16.445 1.00 19.10 282 ASN A CA 1
ATOM 2625 C C . ASN A 1 282 ? -2.237 19.013 -15.328 1.00 22.27 282 ASN A C 1
ATOM 2626 O O . ASN A 1 282 ? -3.327 18.513 -15.575 1.00 27.20 282 ASN A O 1
ATOM 2634 N N . ILE A 1 283 ? -1.708 19.039 -14.106 1.00 23.05 283 ILE A N 1
ATOM 2635 C CA . ILE A 1 283 ? -2.424 18.551 -12.933 1.00 20.55 283 ILE A CA 1
ATOM 2636 C C . ILE A 1 283 ? -3.175 19.748 -12.380 1.00 24.05 283 ILE A C 1
ATOM 2637 O O . ILE A 1 283 ? -2.572 20.794 -12.129 1.00 24.82 283 ILE A O 1
ATOM 2643 N N . THR A 1 284 ? -4.496 19.621 -12.279 1.00 25.15 284 THR A N 1
ATOM 2644 C CA . THR A 1 284 ? -5.357 20.688 -11.767 1.00 25.66 284 THR A CA 1
ATOM 2645 C C . THR A 1 284 ? -6.012 20.317 -10.453 1.00 21.96 284 THR A C 1
ATOM 2646 O O . THR A 1 284 ? -6.367 21.184 -9.671 1.00 25.27 284 THR A O 1
ATOM 2652 N N . LYS A 1 285 ? -6.156 19.024 -10.205 1.00 24.02 285 LYS A N 1
ATOM 2653 C CA . LYS A 1 285 ? -6.779 18.550 -8.978 1.00 24.08 285 LYS A CA 1
ATOM 2654 C C . LYS A 1 285 ? -6.262 17.149 -8.715 1.00 19.82 285 LYS A C 1
ATOM 2655 O O . LYS A 1 285 ? -5.703 16.512 -9.609 1.00 22.35 285 LYS A O 1
ATOM 2665 N N . PRO A 1 286 ? -6.421 16.654 -7.483 1.00 19.15 286 PRO A N 1
ATOM 2666 C CA . PRO A 1 286 ? -5.977 15.316 -7.076 1.00 21.33 286 PRO A CA 1
ATOM 2667 C C . PRO A 1 286 ? -6.425 14.168 -7.979 1.00 24.08 286 PRO A C 1
ATOM 2668 O O . PRO A 1 286 ? -5.758 13.128 -8.060 1.00 25.30 286 PRO A O 1
ATOM 2672 N N . ALA A 1 287 ? -7.550 14.353 -8.662 1.00 26.36 287 ALA A N 1
ATOM 2673 C CA . ALA A 1 287 ? -8.064 13.334 -9.568 1.00 28.47 287 ALA A CA 1
ATOM 2674 C C . ALA A 1 287 ? -7.020 13.008 -10.629 1.00 28.78 287 ALA A C 1
ATOM 2675 O O . ALA A 1 287 ? -6.896 11.872 -11.066 1.00 32.67 287 ALA A O 1
ATOM 2678 N N . ASP A 1 288 ? -6.226 14.007 -10.986 1.00 27.39 288 ASP A N 1
ATOM 2679 C CA . ASP A 1 288 ? -5.213 13.858 -12.005 1.00 23.92 288 ASP A CA 1
ATOM 2680 C C . ASP A 1 288 ? -3.992 13.064 -11.622 1.00 22.64 288 ASP A C 1
ATOM 2681 O O . ASP A 1 288 ? -3.228 12.653 -12.493 1.00 25.60 288 ASP A O 1
ATOM 2687 N N . PHE A 1 289 ? -3.797 12.826 -10.335 1.00 20.09 289 PHE A N 1
ATOM 2688 C CA . PHE A 1 289 ? -2.618 12.092 -9.921 1.00 20.66 289 PHE A CA 1
ATOM 2689 C C . PHE A 1 289 ? -2.558 10.747 -10.609 1.00 26.35 289 PHE A C 1
ATOM 2690 O O . PHE A 1 289 ? -1.554 10.412 -11.229 1.00 27.68 289 PHE A O 1
ATOM 2699 N N . SER A 1 290 ? -3.668 10.020 -10.592 1.00 31.90 290 SER A N 1
ATOM 2700 C CA . SER A 1 290 ? -3.718 8.700 -11.223 1.00 31.90 290 SER A CA 1
ATOM 2701 C C . SER A 1 290 ? -3.452 8.762 -12.733 1.00 30.73 290 SER A C 1
ATOM 2702 O O . SER A 1 290 ? -2.707 7.934 -13.276 1.00 30.45 290 SER A O 1
ATOM 2707 N N . THR A 1 291 ? -4.026 9.769 -13.387 1.00 27.56 291 THR A N 1
ATOM 2708 C CA . THR A 1 291 ? -3.878 9.967 -14.827 1.00 28.94 291 THR A CA 1
ATOM 2709 C C . THR A 1 291 ? -2.417 10.110 -15.239 1.00 30.32 291 THR A C 1
ATOM 2710 O O . THR A 1 291 ? -1.963 9.475 -16.193 1.00 29.74 291 THR A O 1
ATOM 2716 N N . TYR A 1 292 ? -1.679 10.925 -14.490 1.00 29.58 292 TYR A N 1
ATOM 2717 C CA . TYR A 1 292 ? -0.280 11.186 -14.793 1.00 29.64 292 TYR A CA 1
ATOM 2718 C C . TYR A 1 292 ? 0.762 10.446 -13.951 1.00 29.92 292 TYR A C 1
ATOM 2719 O O . TYR A 1 292 ? 1.951 10.773 -13.992 1.00 33.74 292 TYR A O 1
ATOM 2730 N N . SER A 1 293 ? 0.314 9.439 -13.209 1.00 29.25 293 SER A N 1
ATOM 2731 C CA . SER A 1 293 ? 1.185 8.624 -12.365 1.00 28.03 293 SER A CA 1
ATOM 2732 C C . SER A 1 293 ? 2.016 9.462 -11.388 1.00 26.79 293 SER A C 1
ATOM 2733 O O . SER A 1 293 ? 3.248 9.449 -11.426 1.00 29.01 293 SER A O 1
ATOM 2738 N N . ILE A 1 294 ? 1.325 10.202 -10.530 1.00 24.33 294 ILE A N 1
ATOM 2739 C CA . ILE A 1 294 ? 1.948 11.052 -9.528 1.00 19.91 294 ILE A CA 1
ATOM 2740 C C . ILE A 1 294 ? 1.727 10.359 -8.199 1.00 20.30 294 ILE A C 1
ATOM 2741 O O . ILE A 1 294 ? 0.590 10.107 -7.824 1.00 25.21 294 ILE A O 1
ATOM 2747 N N . THR A 1 295 ? 2.802 9.993 -7.514 1.00 21.91 295 THR A N 1
ATOM 2748 C CA . THR A 1 295 ? 2.684 9.342 -6.222 1.00 20.41 295 THR A CA 1
ATOM 2749 C C . THR A 1 295 ? 3.285 10.229 -5.146 1.00 20.92 295 THR A C 1
ATOM 2750 O O . THR A 1 295 ? 4.088 11.120 -5.436 1.00 22.05 295 THR A O 1
ATOM 2756 N N . TRP A 1 296 ? 2.883 9.982 -3.904 1.00 21.50 296 TRP A N 1
ATOM 2757 C CA . TRP A 1 296 ? 3.347 10.748 -2.751 1.00 21.32 296 TRP A CA 1
ATOM 2758 C C . TRP A 1 296 ? 3.843 9.832 -1.649 1.00 21.37 296 TRP A C 1
ATOM 2759 O O . TRP A 1 296 ? 3.347 8.720 -1.489 1.00 24.81 296 TRP A O 1
ATOM 2772 N N . THR A 1 297 ? 4.813 10.306 -0.879 1.00 20.20 297 THR A N 1
ATOM 2773 C CA . THR A 1 297 ? 5.329 9.533 0.239 1.00 16.96 297 THR A CA 1
ATOM 2774 C C . THR A 1 297 ? 5.412 10.485 1.410 1.00 17.94 297 THR A C 1
ATOM 2775 O O . THR A 1 297 ? 5.275 11.698 1.249 1.00 19.58 297 THR A O 1
ATOM 2781 N N . ALA A 1 298 ? 5.529 9.927 2.600 1.00 17.35 298 ALA A N 1
ATOM 2782 C CA . ALA A 1 298 ? 5.629 10.731 3.796 1.00 19.12 298 ALA A CA 1
ATOM 2783 C C . ALA A 1 298 ? 7.107 10.891 4.082 1.00 21.55 298 ALA A C 1
ATOM 2784 O O . ALA A 1 298 ? 7.953 10.455 3.299 1.00 26.61 298 ALA A O 1
ATOM 2787 N N . ASP A 1 299 ? 7.422 11.541 5.188 1.00 20.30 299 ASP A N 1
ATOM 2788 C CA . ASP A 1 299 ? 8.800 11.698 5.575 1.00 20.79 299 ASP A CA 1
ATOM 2789 C C . ASP A 1 299 ? 8.798 11.451 7.064 1.00 23.57 299 ASP A C 1
ATOM 2790 O O . ASP A 1 299 ? 7.749 11.524 7.708 1.00 25.76 299 ASP A O 1
ATOM 2796 N N . THR A 1 300 ? 9.963 11.123 7.598 1.00 25.10 300 THR A N 1
ATOM 2797 C CA . THR A 1 300 ? 10.111 10.856 9.014 1.00 28.56 300 THR A CA 1
ATOM 2798 C C . THR A 1 300 ? 9.897 12.112 9.873 1.00 27.68 300 THR A C 1
ATOM 2799 O O . THR A 1 300 ? 9.504 12.018 11.035 1.00 33.80 300 THR A O 1
ATOM 2805 N N . LYS A 1 301 ? 10.142 13.285 9.303 1.00 24.28 301 LYS A N 1
ATOM 2806 C CA . LYS A 1 301 ? 9.945 14.541 10.021 1.00 23.54 301 LYS A CA 1
ATOM 2807 C C . LYS A 1 301 ? 8.708 15.229 9.453 1.00 22.25 301 LYS A C 1
ATOM 2808 O O . LYS A 1 301 ? 8.247 14.884 8.360 1.00 23.72 301 LYS A O 1
ATOM 2818 N N . PRO A 1 302 ? 8.161 16.220 10.181 1.00 19.98 302 PRO A N 1
ATOM 2819 C CA . PRO A 1 302 ? 6.985 16.935 9.679 1.00 20.26 302 PRO A CA 1
ATOM 2820 C C . PRO A 1 302 ? 7.303 17.440 8.276 1.00 18.68 302 PRO A C 1
ATOM 2821 O O . PRO A 1 302 ? 8.414 17.895 8.004 1.00 24.21 302 PRO A O 1
ATOM 2825 N N . TYR A 1 303 ? 6.338 17.338 7.382 1.00 18.75 303 TYR A N 1
ATOM 2826 C CA . TYR A 1 303 ? 6.526 17.763 6.008 1.00 17.59 303 TYR A CA 1
ATOM 2827 C C . TYR A 1 303 ? 5.175 18.193 5.463 1.00 20.27 303 TYR A C 1
ATOM 2828 O O . TYR A 1 303 ? 4.138 17.961 6.094 1.00 19.55 303 TYR A O 1
ATOM 2839 N N . VAL A 1 304 ? 5.181 18.807 4.289 1.00 17.29 304 VAL A N 1
ATOM 2840 C CA . VAL A 1 304 ? 3.947 19.220 3.645 1.00 14.20 304 VAL A CA 1
ATOM 2841 C C . VAL A 1 304 ? 4.078 18.839 2.182 1.00 13.40 304 VAL A C 1
ATOM 2842 O O . VAL A 1 304 ? 5.071 19.182 1.550 1.00 16.31 304 VAL A O 1
ATOM 2847 N N . ASN A 1 305 ? 3.112 18.077 1.673 1.00 14.39 305 ASN A N 1
ATOM 2848 C CA . ASN A 1 305 ? 3.079 17.667 0.261 1.00 12.29 305 ASN A CA 1
ATOM 2849 C C . ASN A 1 305 ? 1.952 18.446 -0.375 1.00 13.24 305 ASN A C 1
ATOM 2850 O O . ASN A 1 305 ? 1.014 18.853 0.311 1.00 15.82 305 ASN A O 1
ATOM 2858 N N . ALA A 1 306 ? 2.018 18.661 -1.678 1.00 12.81 306 ALA A N 1
ATOM 2859 C CA . ALA A 1 306 ? 0.931 19.363 -2.340 1.00 15.37 306 ALA A CA 1
ATOM 2860 C C . ALA A 1 306 ? -0.062 18.304 -2.805 1.00 15.14 306 ALA A C 1
ATOM 2861 O O . ALA A 1 306 ? -0.561 18.368 -3.926 1.00 16.79 306 ALA A O 1
ATOM 2864 N N . ASP A 1 307 ? -0.345 17.320 -1.952 1.00 14.62 307 ASP A N 1
ATOM 2865 C CA . ASP A 1 307 ? -1.280 16.260 -2.329 1.00 17.99 307 ASP A CA 1
ATOM 2866 C C . ASP A 1 307 ? -2.734 16.717 -2.480 1.00 20.35 307 ASP A C 1
ATOM 2867 O O . ASP A 1 307 ? -3.573 15.971 -2.984 1.00 22.37 307 ASP A O 1
ATOM 2873 N N . SER A 1 308 ? -3.030 17.929 -2.020 1.00 20.43 308 SER A N 1
ATOM 2874 C CA . SER A 1 308 ? -4.364 18.499 -2.163 1.00 21.17 308 SER A CA 1
ATOM 2875 C C . SER A 1 308 ? -4.353 19.351 -3.421 1.00 21.36 308 SER A C 1
ATOM 2876 O O . SER A 1 308 ? -5.392 19.801 -3.890 1.00 20.09 308 SER A O 1
ATOM 2881 N N . TRP A 1 309 ? -3.155 19.547 -3.965 1.00 18.47 309 TRP A N 1
ATOM 2882 C CA . TRP A 1 309 ? -2.920 20.359 -5.149 1.00 15.51 309 TRP A CA 1
ATOM 2883 C C . TRP A 1 309 ? -3.585 21.725 -5.062 1.00 14.21 309 TRP A C 1
ATOM 2884 O O . TRP A 1 309 ? -4.262 22.160 -5.982 1.00 17.65 309 TRP A O 1
ATOM 2897 N N . THR A 1 310 ? -3.332 22.425 -3.965 1.00 15.77 310 THR A N 1
ATOM 2898 C CA . THR A 1 310 ? -3.892 23.752 -3.750 1.00 13.92 310 THR A CA 1
ATOM 2899 C C . THR A 1 310 ? -2.747 24.704 -3.409 1.00 16.31 310 THR A C 1
ATOM 2900 O O . THR A 1 310 ? -1.710 24.261 -2.924 1.00 13.89 310 THR A O 1
ATOM 2906 N N . SER A 1 311 ? -2.928 25.994 -3.693 1.00 14.34 311 SER A N 1
ATOM 2907 C CA . SER A 1 311 ? -1.936 27.001 -3.369 1.00 15.68 311 SER A CA 1
ATOM 2908 C C . SER A 1 311 ? -1.907 27.125 -1.849 1.00 18.08 311 SER A C 1
ATOM 2909 O O . SER A 1 311 ? -2.958 27.126 -1.200 1.00 21.90 311 SER A O 1
ATOM 2914 N N . THR A 1 312 ? -0.706 27.210 -1.286 1.00 16.47 312 THR A N 1
ATOM 2915 C CA . THR A 1 312 ? -0.531 27.309 0.157 1.00 12.95 312 THR A CA 1
ATOM 2916 C C . THR A 1 312 ? 0.008 28.659 0.607 1.00 13.94 312 THR A C 1
ATOM 2917 O O . THR A 1 312 ? 0.266 28.864 1.791 1.00 15.66 312 THR A O 1
ATOM 2923 N N . GLY A 1 313 ? 0.171 29.585 -0.331 1.00 13.85 313 GLY A N 1
ATOM 2924 C CA . GLY A 1 313 ? 0.686 30.895 0.014 1.00 11.46 313 GLY A CA 1
ATOM 2925 C C . GLY A 1 313 ? 0.476 31.847 -1.133 1.00 14.06 313 GLY A C 1
ATOM 2926 O O . GLY A 1 313 ? -0.362 31.599 -1.989 1.00 17.71 313 GLY A O 1
ATOM 2928 N N . THR A 1 314 ? 1.246 32.926 -1.168 1.00 20.29 314 THR A N 1
ATOM 2929 C CA . THR A 1 314 ? 1.147 33.925 -2.230 1.00 22.14 314 THR A CA 1
ATOM 2930 C C . THR A 1 314 ? 2.489 34.083 -2.966 1.00 21.34 314 THR A C 1
ATOM 2931 O O . THR A 1 314 ? 3.483 33.441 -2.616 1.00 20.78 314 THR A O 1
ATOM 2937 N N . PHE A 1 315 ? 2.505 34.905 -4.009 1.00 19.76 315 PHE A N 1
ATOM 2938 C CA . PHE A 1 315 ? 3.727 35.165 -4.764 1.00 21.24 315 PHE A CA 1
ATOM 2939 C C . PHE A 1 315 ? 3.678 36.624 -5.241 1.00 23.34 315 PHE A C 1
ATOM 2940 O O . PHE A 1 315 ? 2.633 37.092 -5.693 1.00 25.56 315 PHE A O 1
ATOM 2949 N N . PRO A 1 316 ? 4.790 37.375 -5.094 1.00 25.29 316 PRO A N 1
ATOM 2950 C CA . PRO A 1 316 ? 4.853 38.782 -5.513 1.00 25.56 316 PRO A CA 1
ATOM 2951 C C . PRO A 1 316 ? 4.624 38.922 -7.013 1.00 27.96 316 PRO A C 1
ATOM 2952 O O . PRO A 1 316 ? 4.616 37.935 -7.739 1.00 28.36 316 PRO A O 1
ATOM 2956 N N . THR A 1 317 ? 4.454 40.149 -7.483 1.00 33.49 317 THR A N 1
ATOM 2957 C CA . THR A 1 317 ? 4.259 40.378 -8.908 1.00 36.49 317 THR A CA 1
ATOM 2958 C C . THR A 1 317 ? 5.532 39.971 -9.650 1.00 36.20 317 THR A C 1
ATOM 2959 O O . THR A 1 317 ? 6.628 40.419 -9.293 1.00 36.67 317 THR A O 1
ATOM 2965 N N . VAL A 1 318 ? 5.394 39.105 -10.652 1.00 35.24 318 VAL A N 1
ATOM 2966 C CA . VAL A 1 318 ? 6.546 38.676 -11.434 1.00 36.02 318 VAL A CA 1
ATOM 2967 C C . VAL A 1 318 ? 7.057 39.911 -12.164 1.00 38.55 318 VAL A C 1
ATOM 2968 O O . VAL A 1 318 ? 6.399 40.434 -13.067 1.00 39.48 318 VAL A O 1
ATOM 2973 N N . ALA A 1 319 ? 8.205 40.402 -11.708 1.00 38.86 319 ALA A N 1
ATOM 2974 C CA . ALA A 1 319 ? 8.833 41.592 -12.263 1.00 40.02 319 ALA A CA 1
ATOM 2975 C C . ALA A 1 319 ? 8.988 41.592 -13.785 1.00 38.35 319 ALA A C 1
ATOM 2976 O O . ALA A 1 319 ? 8.543 42.514 -14.465 1.00 41.38 319 ALA A O 1
ATOM 2979 N N . TYR A 1 320 ? 9.610 40.546 -14.308 1.00 33.27 320 TYR A N 1
ATOM 2980 C CA . TYR A 1 320 ? 9.856 40.430 -15.736 1.00 30.88 320 TYR A CA 1
ATOM 2981 C C . TYR A 1 320 ? 8.663 40.119 -16.616 1.00 33.57 320 TYR A C 1
ATOM 2982 O O . TYR A 1 320 ? 7.584 39.770 -16.143 1.00 36.21 320 TYR A O 1
ATOM 2993 N N . ASN A 1 321 ? 8.920 40.157 -17.919 1.00 38.34 321 ASN A N 1
ATOM 2994 C CA . ASN A 1 321 ? 7.917 39.894 -18.935 1.00 38.94 321 ASN A CA 1
ATOM 2995 C C . ASN A 1 321 ? 8.159 38.523 -19.554 1.00 33.78 321 ASN A C 1
ATOM 2996 O O . ASN A 1 321 ? 9.256 38.230 -20.018 1.00 37.09 321 ASN A O 1
ATOM 3004 N N . TYR A 1 322 ? 7.147 37.673 -19.518 1.00 28.75 322 TYR A N 1
ATOM 3005 C CA . TYR A 1 322 ? 7.242 36.340 -20.091 1.00 27.54 322 TYR A CA 1
ATOM 3006 C C . TYR A 1 322 ? 5.857 35.995 -20.616 1.00 28.97 322 TYR A C 1
ATOM 3007 O O . TYR A 1 322 ? 4.861 36.590 -20.196 1.00 28.15 322 TYR A O 1
ATOM 3018 N N . SER A 1 323 ? 5.793 35.018 -21.511 1.00 31.86 323 SER A N 1
ATOM 3019 C CA . SER A 1 323 ? 4.521 34.601 -22.085 1.00 33.99 323 SER A CA 1
ATOM 3020 C C . SER A 1 323 ? 4.512 33.083 -22.123 1.00 29.67 323 SER A C 1
ATOM 3021 O O . SER A 1 323 ? 5.042 32.467 -23.050 1.00 30.33 323 SER A O 1
ATOM 3026 N N . PRO A 1 324 ? 3.955 32.457 -21.079 1.00 28.50 324 PRO A N 1
ATOM 3027 C CA . PRO A 1 324 ? 3.908 30.998 -21.027 1.00 29.19 324 PRO A CA 1
ATOM 3028 C C . PRO A 1 324 ? 2.993 30.359 -22.048 1.00 29.29 324 PRO A C 1
ATOM 3029 O O . PRO A 1 324 ? 1.955 30.894 -22.434 1.00 34.00 324 PRO A O 1
ATOM 3033 N N . VAL A 1 325 ? 3.442 29.217 -22.515 1.00 27.18 325 VAL A N 1
ATOM 3034 C CA . VAL A 1 325 ? 2.743 28.424 -23.485 1.00 22.77 325 VAL A CA 1
ATOM 3035 C C . VAL A 1 325 ? 1.901 27.474 -22.603 1.00 22.04 325 VAL A C 1
ATOM 3036 O O . VAL A 1 325 ? 2.033 27.488 -21.378 1.00 21.84 325 VAL A O 1
ATOM 3041 N N . SER A 1 326 ? 1.000 26.696 -23.174 1.00 20.43 326 SER A N 1
ATOM 3042 C CA . SER A 1 326 ? 0.204 25.812 -22.335 1.00 22.12 326 SER A CA 1
ATOM 3043 C C . SER A 1 326 ? 0.990 24.574 -21.950 1.00 24.78 326 SER A C 1
ATOM 3044 O O . SER A 1 326 ? 1.880 24.146 -22.684 1.00 28.51 326 SER A O 1
ATOM 3049 N N . ALA A 1 327 ? 0.585 23.933 -20.858 1.00 24.60 327 ALA A N 1
ATOM 3050 C CA . ALA A 1 327 ? 1.249 22.726 -20.388 1.00 22.14 327 ALA A CA 1
ATOM 3051 C C . ALA A 1 327 ? 1.224 21.661 -21.464 1.00 26.36 327 ALA A C 1
ATOM 3052 O O . ALA A 1 327 ? 2.203 20.934 -21.646 1.00 31.32 327 ALA A O 1
ATOM 3055 N N . GLN A 1 328 ? 0.117 21.571 -22.198 1.00 27.85 328 GLN A N 1
ATOM 3056 C CA . GLN A 1 328 ? 0.014 20.578 -23.265 1.00 27.53 328 GLN A CA 1
ATOM 3057 C C . GLN A 1 328 ? 1.055 20.869 -24.334 1.00 25.86 328 GLN A C 1
ATOM 3058 O O . GLN A 1 328 ? 1.723 19.961 -24.827 1.00 25.30 328 GLN A O 1
ATOM 3067 N N . CYS A 1 329 ? 1.208 22.142 -24.672 1.00 23.20 329 CYS A N 1
ATOM 3068 C CA . CYS A 1 329 ? 2.174 22.510 -25.678 1.00 23.98 329 CYS A CA 1
ATOM 3069 C C . CYS A 1 329 ? 3.586 22.147 -25.249 1.00 25.92 329 CYS A C 1
ATOM 3070 O O . CYS A 1 329 ? 4.371 21.697 -26.082 1.00 28.71 329 CYS A O 1
ATOM 3074 N N . VAL A 1 330 ? 3.916 22.299 -23.964 1.00 21.69 330 VAL A N 1
ATOM 3075 C CA . VAL A 1 330 ? 5.265 21.953 -23.545 1.00 20.38 330 VAL A CA 1
ATOM 3076 C C . VAL A 1 330 ? 5.441 20.458 -23.679 1.00 21.14 330 VAL A C 1
ATOM 3077 O O . VAL A 1 330 ? 6.450 19.999 -24.214 1.00 21.65 330 VAL A O 1
ATOM 3082 N N . LYS A 1 331 ? 4.420 19.707 -23.288 1.00 19.84 331 LYS A N 1
ATOM 3083 C CA . LYS A 1 331 ? 4.486 18.260 -23.373 1.00 23.23 331 LYS A CA 1
ATOM 3084 C C . LYS A 1 331 ? 4.697 17.799 -24.811 1.00 27.15 331 LYS A C 1
ATOM 3085 O O . LYS A 1 331 ? 5.439 16.851 -25.074 1.00 27.02 331 LYS A O 1
ATOM 3095 N N . ASP A 1 332 ? 4.037 18.474 -25.737 1.00 27.38 332 ASP A N 1
ATOM 3096 C CA . ASP A 1 332 ? 4.145 18.120 -27.139 1.00 30.95 332 ASP A CA 1
ATOM 3097 C C . ASP A 1 332 ? 5.436 18.596 -27.801 1.00 28.50 332 ASP A C 1
ATOM 3098 O O . ASP A 1 332 ? 6.135 17.828 -28.456 1.00 29.70 332 ASP A O 1
ATOM 3104 N N . LYS A 1 333 ? 5.741 19.870 -27.607 1.00 27.64 333 LYS A N 1
ATOM 3105 C CA . LYS A 1 333 ? 6.874 20.508 -28.239 1.00 27.74 333 LYS A CA 1
ATOM 3106 C C . LYS A 1 333 ? 8.198 20.693 -27.524 1.00 27.83 333 LYS A C 1
ATOM 3107 O O . LYS A 1 333 ? 9.238 20.664 -28.176 1.00 32.07 333 LYS A O 1
ATOM 3117 N N . LEU A 1 334 ? 8.188 20.905 -26.213 1.00 26.26 334 LEU A N 1
ATOM 3118 C CA . LEU A 1 334 ? 9.437 21.195 -25.505 1.00 23.10 334 LEU A CA 1
ATOM 3119 C C . LEU A 1 334 ? 10.666 20.365 -25.864 1.00 21.34 334 LEU A C 1
ATOM 3120 O O . LEU A 1 334 ? 11.733 20.922 -26.084 1.00 22.33 334 LEU A O 1
ATOM 3126 N N . PRO A 1 335 ? 10.527 19.041 -25.997 1.00 20.21 335 PRO A N 1
ATOM 3127 C CA . PRO A 1 335 ? 11.706 18.237 -26.339 1.00 24.59 335 PRO A CA 1
ATOM 3128 C C . PRO A 1 335 ? 12.502 18.686 -27.580 1.00 24.92 335 PRO A C 1
ATOM 3129 O O . PRO A 1 335 ? 13.676 18.339 -27.723 1.00 28.34 335 PRO A O 1
ATOM 3133 N N . GLY A 1 336 ? 11.874 19.465 -28.459 1.00 24.06 336 GLY A N 1
ATOM 3134 C CA . GLY A 1 336 ? 12.547 19.917 -29.668 1.00 21.53 336 GLY A CA 1
ATOM 3135 C C . GLY A 1 336 ? 13.152 21.300 -29.574 1.00 21.65 336 GLY A C 1
ATOM 3136 O O . GLY A 1 336 ? 13.701 21.816 -30.547 1.00 25.65 336 GLY A O 1
ATOM 3138 N N . TYR A 1 337 ? 13.060 21.905 -28.399 1.00 20.16 337 TYR A N 1
ATOM 3139 C CA . TYR A 1 337 ? 13.591 23.242 -28.181 1.00 19.70 337 TYR A CA 1
ATOM 3140 C C . TYR A 1 337 ? 14.650 23.295 -27.078 1.00 18.83 337 TYR A C 1
ATOM 3141 O O . TYR A 1 337 ? 15.477 24.212 -27.038 1.00 20.38 337 TYR A O 1
ATOM 3152 N N . ALA A 1 338 ? 14.567 22.345 -26.157 1.00 16.11 338 ALA A N 1
ATOM 3153 C CA . ALA A 1 338 ? 15.472 22.261 -25.026 1.00 17.67 338 ALA A CA 1
ATOM 3154 C C . ALA A 1 338 ? 16.680 21.448 -25.389 1.00 18.06 338 ALA A C 1
ATOM 3155 O O . ALA A 1 338 ? 16.565 20.412 -26.048 1.00 17.56 338 ALA A O 1
ATOM 3158 N N . GLY A 1 339 ? 17.836 21.890 -24.914 1.00 16.78 339 GLY A N 1
ATOM 3159 C CA . GLY A 1 339 ? 19.058 21.156 -25.187 1.00 16.83 339 GLY A CA 1
ATOM 3160 C C . GLY A 1 339 ? 19.977 21.844 -26.168 1.00 15.01 339 GLY A C 1
ATOM 3161 O O . GLY A 1 339 ? 19.761 22.998 -26.541 1.00 15.50 339 GLY A O 1
ATOM 3163 N N . VAL A 1 340 ? 21.008 21.113 -26.578 1.00 18.77 340 VAL A N 1
ATOM 3164 C CA . VAL A 1 340 ? 22.024 21.602 -27.509 1.00 19.36 340 VAL A CA 1
ATOM 3165 C C . VAL A 1 340 ? 21.616 21.350 -28.965 1.00 23.59 340 VAL A C 1
ATOM 3166 O O . VAL A 1 340 ? 20.802 20.467 -29.248 1.00 24.41 340 VAL A O 1
ATOM 3171 N N . GLY A 1 341 ? 22.162 22.140 -29.883 1.00 26.64 341 GLY A N 1
ATOM 3172 C CA . GLY A 1 341 ? 21.853 21.965 -31.290 1.00 27.70 341 GLY A CA 1
ATOM 3173 C C . GLY A 1 341 ? 20.455 22.370 -31.740 1.00 28.16 341 GLY A C 1
ATOM 3174 O O . GLY A 1 341 ? 19.996 21.917 -32.785 1.00 29.46 341 GLY A O 1
ATOM 3176 N N . LYS A 1 342 ? 19.770 23.197 -30.955 1.00 27.16 342 LYS A N 1
ATOM 3177 C CA . LYS A 1 342 ? 18.426 23.664 -31.299 1.00 24.46 342 LYS A CA 1
ATOM 3178 C C . LYS A 1 342 ? 18.553 25.131 -31.682 1.00 28.84 342 LYS A C 1
ATOM 3179 O O . LYS A 1 342 ? 17.578 25.880 -31.675 1.00 33.54 342 LYS A O 1
ATOM 3189 N N . ASN A 1 343 ? 19.780 25.553 -31.946 1.00 28.59 343 ASN A N 1
ATOM 3190 C CA . ASN A 1 343 ? 20.072 26.927 -32.306 1.00 29.09 343 ASN A CA 1
ATOM 3191 C C . ASN A 1 343 ? 19.449 27.942 -31.379 1.00 26.84 343 ASN A C 1
ATOM 3192 O O . ASN A 1 343 ? 19.045 29.025 -31.802 1.00 27.44 343 ASN A O 1
ATOM 3200 N N . LEU A 1 344 ? 19.446 27.611 -30.093 1.00 22.44 344 LEU A N 1
ATOM 3201 C CA . LEU A 1 344 ? 18.896 28.495 -29.075 1.00 22.64 344 LEU A CA 1
ATOM 3202 C C . LEU A 1 344 ? 17.438 28.852 -29.352 1.00 20.76 344 LEU A C 1
ATOM 3203 O O . LEU A 1 344 ? 16.965 29.924 -28.966 1.00 21.91 344 LEU A O 1
ATOM 3209 N N . ALA A 1 345 ? 16.723 27.918 -29.967 1.00 21.54 345 ALA A N 1
ATOM 3210 C CA . ALA A 1 345 ? 15.320 28.112 -30.301 1.00 27.24 345 ALA A CA 1
ATOM 3211 C C . ALA A 1 345 ? 14.410 28.168 -29.080 1.00 27.07 345 ALA A C 1
ATOM 3212 O O . ALA A 1 345 ? 14.577 27.403 -28.124 1.00 27.30 345 ALA A O 1
ATOM 3215 N N . THR A 1 346 ? 13.437 29.067 -29.132 1.00 25.66 346 THR A N 1
ATOM 3216 C CA . THR A 1 346 ? 12.480 29.221 -28.053 1.00 30.35 346 THR A CA 1
ATOM 3217 C C . THR A 1 346 ? 11.076 28.773 -28.476 1.00 31.58 346 THR A C 1
ATOM 3218 O O . THR A 1 346 ? 10.718 28.858 -29.652 1.00 32.73 346 THR A O 1
ATOM 3224 N N . LEU A 1 347 ? 10.304 28.258 -27.523 1.00 33.87 347 LEU A N 1
ATOM 3225 C CA . LEU A 1 347 ? 8.946 27.791 -27.786 1.00 33.85 347 LEU A CA 1
ATOM 3226 C C . LEU A 1 347 ? 7.950 28.927 -27.608 1.00 38.02 347 LEU A C 1
ATOM 3227 O O . LEU A 1 347 ? 7.828 29.504 -26.522 1.00 38.13 347 LEU A O 1
ATOM 3233 N N . THR A 1 348 ? 7.260 29.264 -28.689 1.00 40.60 348 THR A N 1
ATOM 3234 C CA . THR A 1 348 ? 6.284 30.335 -28.664 1.00 43.24 348 THR A CA 1
ATOM 3235 C C . THR A 1 348 ? 4.918 29.736 -28.886 1.00 42.67 348 THR A C 1
ATOM 3236 O O . THR A 1 348 ? 4.797 28.590 -29.325 1.00 38.82 348 THR A O 1
ATOM 3242 N N . SER A 1 349 ? 3.893 30.528 -28.602 1.00 46.16 349 SER A N 1
ATOM 3243 C CA . SER A 1 349 ? 2.511 30.101 -28.777 1.00 53.17 349 SER A CA 1
ATOM 3244 C C . SER A 1 349 ? 2.241 29.742 -30.240 1.00 55.02 349 SER A C 1
ATOM 3245 O O . SER A 1 349 ? 1.501 28.802 -30.528 1.00 54.97 349 SER A O 1
ATOM 3250 N N . THR A 1 350 ? 2.896 30.456 -31.153 1.00 57.24 350 THR A N 1
ATOM 3251 C CA . THR A 1 350 ? 2.729 30.229 -32.587 1.00 59.47 350 THR A CA 1
ATOM 3252 C C . THR A 1 350 ? 3.168 28.833 -33.033 1.00 58.18 350 THR A C 1
ATOM 3253 O O . THR A 1 350 ? 2.804 28.379 -34.119 1.00 60.72 350 THR A O 1
ATOM 3259 N N . ALA A 1 351 ? 3.945 28.160 -32.188 1.00 55.71 351 ALA A N 1
ATOM 3260 C CA . ALA A 1 351 ? 4.449 26.827 -32.493 1.00 53.77 351 ALA A CA 1
ATOM 3261 C C . ALA A 1 351 ? 3.630 25.743 -31.811 1.00 53.03 351 ALA A C 1
ATOM 3262 O O . ALA A 1 351 ? 3.945 24.556 -31.914 1.00 53.57 351 ALA A O 1
ATOM 3265 N N . CYS A 1 352 ? 2.563 26.148 -31.140 1.00 51.57 352 CYS A N 1
ATOM 3266 C CA . CYS A 1 352 ? 1.738 25.206 -30.413 1.00 52.67 352 CYS A CA 1
ATOM 3267 C C . CYS A 1 352 ? 0.576 24.611 -31.216 1.00 58.65 352 CYS A C 1
ATOM 3268 O O . CYS A 1 352 ? 0.500 23.361 -31.287 1.00 62.26 352 CYS A O 1
#

InterPro domains:
  IPR002022 Pectate lyase [PF00544] (1-365)
  IPR002022 Pectate lyase [SM00656] (50-285)
  IPR011050 Pectin lyase fold/virulence factor [SSF51126] (25-369)
  IPR012334 Pectin lyase fold [G3DSA:2.160.20.10] (23-375)
  IPR045032 Pectin lyase family [PTHR31683] (114-315)

Foldseek 3Di:
DQDQQFQFRAPFLPDPQEDEDEAADLVSVQVVQVVQQADPVRDGHFLGHAGYEYEYAYADVVVQVVCQVPLQVFQPDDAAEREAERHERGYEYEYDFRHEDLHAYEYYLYEHYEYEQYEYENHGHLLPPNERYEAENYANYEYAFAEYAYALDFDPPRVVSRRSDHEHYEYFYNNAIYEYAQAEYEREAAHYEHYPDQVGAEHTYEYALYEYYQYAEDLPQHHAYEYEYALYEAENHNHAAHAAAQAHEYEYAQAEHANHELDDKHDDPLDNGYWYAYYQYPDDALVCCVVRVYHYDADPHHMGGCNRVHTDDDDDDRPDDHDGAHNVCSVVPSVLQGHHPSVNDDDDNVND

Solvent-accessible surface area: 13307 Å² total; per-residue (Å²): 128,77,96,7,9,6,32,1,55,3,22,3,0,91,69,138,56,36,50,85,90,82,0,84,43,41,96,46,0,51,78,23,7,70,50,0,44,66,54,114,124,50,135,156,47,183,7,0,28,54,19,0,14,0,44,0,57,5,84,28,47,88,86,3,94,64,5,41,92,91,42,61,20,4,58,64,106,111,44,59,22,1,97,0,98,61,0,64,82,1,0,0,0,42,5,30,96,66,8,2,0,6,0,0,0,35,1,60,105,1,26,43,0,4,0,15,9,0,63,0,0,31,6,7,0,1,34,112,92,2,6,4,0,46,0,23,44,0,42,42,0,47,0,4,1,0,23,0,13,8,15,38,93,45,6,139,64,6,64,133,95,44,17,1,16,28,1,0,5,10,0,45,20,53,0,78,33,0,0,1,0,7,0,54,2,38,7,3,44,21,7,2,17,0,0,52,49,65,102,27,64,22,13,45,0,0,11,9,8,0,40,2,36,59,0,40,18,60,1,3,10,2,23,4,24,29,0,0,0,4,0,0,3,0,12,58,2,66,21,3,0,1,4,1,17,29,96,0,50,0,9,0,12,26,0,19,0,34,109,1,56,2,0,0,0,1,9,106,31,17,129,60,67,5,35,1,20,21,106,45,6,18,1,96,122,64,67,26,24,98,95,44,55,9,76,54,68,65,34,145,103,86,77,52,17,3,71,66,16,76,60,65,28,101,33,66,131,24,93,34,130,58,95,44,4,61,8,90,7,0,74,89,79,0,56,44,46,2,1,34,41,62,125,67,35,83,9,74,69,136,33,80